Protein AF-A0A8I6Y7X4-F1 (afdb_monomer)

Solvent-accessible surface area (backbone atoms only — not comparable to full-atom values): 14305 Å² total; per-residue (Å²): 133,85,86,73,69,95,74,64,36,67,48,80,44,73,65,54,86,80,57,54,69,66,39,34,51,46,49,19,52,50,45,33,51,53,55,70,68,50,62,89,84,58,52,26,57,34,40,39,41,37,46,53,72,40,78,68,43,42,44,43,34,33,51,30,45,23,57,42,44,73,68,74,35,56,74,35,27,34,43,37,41,39,54,96,59,60,68,96,74,53,49,76,66,50,19,41,52,44,25,50,54,47,50,56,46,46,73,74,25,50,60,28,47,28,56,21,29,30,41,34,45,38,46,26,33,40,57,90,58,49,59,51,51,48,41,69,49,21,67,50,28,28,35,42,36,35,34,48,25,29,43,56,87,83,15,67,46,62,47,55,49,81,50,41,36,35,43,34,40,30,62,38,48,37,42,26,43,34,40,45,46,78,69,101,67,53,72,43,53,29,39,38,55,85,51,101,86,57,63,60,75,58,65,65,74,77,80,89,73,82,82,81,67,81,77,62,88,62,82,64,88,63,74,90,75,85,78,81,78,91,77,83,93,76,88,87,85,85,94,82,86,89,68,80,57,43,46,55,43,57,47,114

Organism: Hordeum vulgare subsp. vulgare (NCBI:txid112509)

Structure (mmCIF, N/CA/C/O backbone):
data_AF-A0A8I6Y7X4-F1
#
_entry.id   AF-A0A8I6Y7X4-F1
#
loop_
_atom_site.group_PDB
_atom_site.id
_atom_site.type_symbol
_atom_site.label_atom_id
_atom_site.label_alt_id
_atom_site.label_comp_id
_atom_site.label_asym_id
_atom_site.label_entity_id
_atom_site.label_seq_id
_atom_site.pdbx_PDB_ins_code
_atom_site.Cartn_x
_atom_site.Cartn_y
_atom_site.Cartn_z
_atom_site.occupancy
_atom_site.B_iso_or_equiv
_atom_site.auth_seq_id
_atom_site.auth_comp_id
_atom_site.auth_asym_id
_atom_site.auth_atom_id
_atom_site.pdbx_PDB_model_num
ATOM 1 N N . MET A 1 1 ? -10.581 24.378 16.285 1.00 35.41 1 MET A N 1
ATOM 2 C CA . MET A 1 1 ? -10.741 22.959 16.671 1.00 35.41 1 MET A CA 1
ATOM 3 C C . MET A 1 1 ? -12.024 22.436 16.050 1.00 35.41 1 MET A C 1
ATOM 5 O O . MET A 1 1 ? -13.086 22.952 16.377 1.00 35.41 1 MET A O 1
ATOM 9 N N . LEU A 1 2 ? -11.940 21.484 15.118 1.00 37.50 2 LEU A N 1
ATOM 10 C CA . LEU A 1 2 ? -13.125 20.802 14.593 1.00 37.50 2 LEU A CA 1
ATOM 11 C C . LEU A 1 2 ? -13.726 19.948 15.721 1.00 37.50 2 LEU A C 1
ATOM 13 O O . LEU A 1 2 ? -13.048 19.069 16.242 1.00 37.50 2 LEU A O 1
ATOM 17 N N . LYS A 1 3 ? -14.974 20.220 16.126 1.00 38.16 3 LYS A N 1
ATOM 18 C CA . LYS A 1 3 ? -15.737 19.322 17.006 1.00 38.16 3 LYS A CA 1
ATOM 19 C C . LYS A 1 3 ? -16.161 18.116 16.174 1.00 38.16 3 LYS A C 1
ATOM 21 O O . LYS A 1 3 ? -17.138 18.169 15.435 1.00 38.16 3 LYS A O 1
ATOM 26 N N . VAL A 1 4 ? -15.358 17.067 16.253 1.00 48.66 4 VAL A N 1
ATOM 27 C CA . VAL A 1 4 ? -15.603 15.784 15.605 1.00 48.66 4 VAL A CA 1
ATOM 28 C C . VAL A 1 4 ? -16.721 15.062 16.384 1.00 48.66 4 VAL A C 1
ATOM 30 O O . VAL A 1 4 ? -16.598 14.941 17.603 1.00 48.66 4 VAL A O 1
ATOM 33 N N . PRO A 1 5 ? -17.829 14.628 15.751 1.00 43.81 5 PRO A N 1
ATOM 34 C CA . PRO A 1 5 ? -18.918 13.952 16.455 1.00 43.81 5 PRO A CA 1
ATOM 35 C C . PRO A 1 5 ? -18.446 12.661 17.132 1.00 43.81 5 PRO A C 1
ATOM 37 O O . PRO A 1 5 ? -17.666 11.900 16.564 1.00 43.81 5 PRO A O 1
ATOM 40 N N . THR A 1 6 ? -18.998 12.371 18.308 1.00 48.66 6 THR A N 1
ATOM 41 C CA . THR A 1 6 ? -18.750 11.182 19.145 1.00 48.66 6 THR A CA 1
ATOM 42 C C . THR A 1 6 ? -19.092 9.832 18.489 1.00 48.66 6 THR A C 1
ATOM 44 O O . THR A 1 6 ? -18.912 8.798 19.121 1.00 48.66 6 THR A O 1
ATOM 47 N N . MET A 1 7 ? -19.548 9.803 17.231 1.00 50.16 7 MET A N 1
ATOM 48 C CA . MET A 1 7 ? -20.014 8.597 16.526 1.00 50.16 7 MET A CA 1
ATOM 49 C C . MET A 1 7 ? -19.363 8.381 15.151 1.00 50.16 7 MET A C 1
ATOM 51 O O . MET A 1 7 ? -20.002 7.889 14.221 1.00 50.16 7 MET A O 1
ATOM 55 N N . LEU A 1 8 ? -18.096 8.755 14.977 1.00 58.62 8 LEU A N 1
ATOM 56 C CA . LEU A 1 8 ? -17.373 8.457 13.737 1.00 58.62 8 LEU A CA 1
ATOM 57 C C . LEU A 1 8 ? -17.016 6.968 13.647 1.00 58.62 8 LEU A C 1
ATOM 59 O O . LEU A 1 8 ? -15.945 6.539 14.064 1.00 58.62 8 LEU A O 1
ATOM 63 N N . SER A 1 9 ? -17.938 6.183 13.089 1.00 67.81 9 SER A N 1
ATOM 64 C CA . SER A 1 9 ? -17.730 4.764 12.793 1.00 67.81 9 SER A CA 1
ATOM 65 C C . SER A 1 9 ? -16.932 4.549 11.506 1.00 67.81 9 SER A C 1
ATOM 67 O O . SER A 1 9 ? -16.177 3.583 11.419 1.00 67.81 9 SER A O 1
ATOM 69 N N . ARG A 1 10 ? -17.063 5.431 10.508 1.00 77.69 10 ARG A N 1
ATOM 70 C CA . ARG A 1 10 ? -16.385 5.322 9.205 1.00 77.69 10 ARG A CA 1
ATOM 71 C C . ARG A 1 10 ? -15.696 6.630 8.847 1.00 77.69 10 ARG A C 1
ATOM 73 O O . ARG A 1 10 ? -16.327 7.685 8.895 1.00 77.69 10 ARG A O 1
ATOM 80 N N . LEU A 1 11 ? -14.424 6.561 8.466 1.00 76.75 11 LEU A N 1
ATOM 81 C CA . LEU A 1 11 ? -13.621 7.718 8.082 1.00 76.75 11 LEU A CA 1
ATOM 82 C C . LEU A 1 11 ? -13.060 7.527 6.671 1.00 76.75 11 LEU A C 1
ATOM 84 O O . LEU A 1 11 ? -12.227 6.653 6.444 1.00 76.75 11 LEU A O 1
ATOM 88 N N . TYR A 1 12 ? -13.487 8.391 5.748 1.00 80.50 12 TYR A N 1
ATOM 89 C CA . TYR A 1 12 ? -13.015 8.425 4.365 1.00 80.50 12 TYR A CA 1
ATOM 90 C C . TYR A 1 12 ? -12.305 9.748 4.099 1.00 80.50 12 TYR A C 1
ATOM 92 O O . TYR A 1 12 ? -12.933 10.808 4.094 1.00 80.50 12 TYR A O 1
ATOM 100 N N . LEU A 1 13 ? -10.998 9.698 3.864 1.00 78.94 13 LEU A N 1
ATOM 101 C CA . LEU A 1 13 ? -10.197 10.869 3.517 1.00 78.94 13 LEU A CA 1
ATOM 102 C C . LEU A 1 13 ? -9.627 10.669 2.117 1.00 78.94 13 LEU A C 1
ATOM 104 O O . LEU A 1 13 ? -8.902 9.714 1.857 1.00 78.94 13 LEU A O 1
ATOM 108 N N . THR A 1 14 ? -10.004 11.542 1.182 1.00 69.75 14 THR A N 1
ATOM 109 C CA . THR A 1 14 ? -9.632 11.419 -0.233 1.00 69.75 14 THR A CA 1
ATOM 110 C C . THR A 1 14 ? -9.113 12.738 -0.780 1.00 69.75 14 THR A C 1
ATOM 112 O O . THR A 1 14 ? -9.713 13.793 -0.578 1.00 69.75 14 THR A O 1
ATOM 115 N N . LEU A 1 15 ? -8.014 12.674 -1.533 1.00 67.44 15 LEU A N 1
ATOM 116 C CA . LEU A 1 15 ? -7.517 13.806 -2.307 1.00 67.44 15 LEU A CA 1
ATOM 117 C C . LEU A 1 15 ? -8.427 14.115 -3.500 1.00 67.44 15 LEU A C 1
ATOM 119 O O . LEU A 1 15 ? -8.675 13.256 -4.348 1.00 67.44 15 LEU A O 1
ATOM 123 N N . SER A 1 16 ? -8.850 15.373 -3.619 1.00 52.53 16 SER A N 1
ATOM 124 C CA . SER A 1 16 ? -9.400 15.920 -4.862 1.00 52.53 16 SER A CA 1
ATOM 125 C C . SER A 1 16 ? -8.267 16.383 -5.784 1.00 52.53 16 SER A C 1
ATOM 127 O O . SER A 1 16 ? -7.349 17.081 -5.354 1.00 52.53 16 SER A O 1
ATOM 129 N N . LEU A 1 17 ? -8.347 16.022 -7.070 1.00 49.91 17 LEU A N 1
ATOM 130 C CA . LEU A 1 17 ? -7.339 16.315 -8.105 1.00 49.91 17 LEU A CA 1
ATOM 131 C C . LEU A 1 17 ? -7.122 17.820 -8.367 1.00 49.91 17 LEU A C 1
ATOM 133 O O . LEU A 1 17 ? -6.142 18.194 -9.012 1.00 49.91 17 LEU A O 1
ATOM 137 N N . LYS A 1 18 ? -7.997 18.703 -7.867 1.00 45.31 18 LYS A N 1
ATOM 138 C CA . LYS A 1 18 ? -7.801 20.158 -7.927 1.00 45.31 18 LYS A CA 1
ATOM 139 C C . LYS A 1 18 ? -6.965 20.609 -6.720 1.00 45.31 18 LYS A C 1
ATOM 141 O O . LYS A 1 18 ? -7.457 20.608 -5.599 1.00 45.31 18 LYS A O 1
ATOM 146 N N . GLY A 1 19 ? -5.707 21.003 -6.950 1.00 52.69 19 GLY A N 1
ATOM 147 C CA . GLY A 1 19 ? -4.828 21.557 -5.902 1.00 52.69 19 GLY A CA 1
ATOM 148 C C . GLY A 1 19 ? -4.026 20.524 -5.097 1.00 52.69 19 GLY A C 1
ATOM 149 O O . GLY A 1 19 ? -3.810 20.715 -3.903 1.00 52.69 19 GLY A O 1
ATOM 150 N N . VAL A 1 20 ? -3.569 19.457 -5.764 1.00 59.00 20 VAL A N 1
ATOM 151 C CA . VAL A 1 20 ? -2.962 18.218 -5.225 1.00 59.00 20 VAL A CA 1
ATOM 152 C C . VAL A 1 20 ? -2.063 18.392 -3.986 1.00 59.00 20 VAL A C 1
ATOM 154 O O . VAL A 1 20 ? -2.217 17.641 -3.029 1.00 59.00 20 VAL A O 1
ATOM 157 N N . LEU A 1 21 ? -1.158 19.379 -3.959 1.00 58.47 21 LEU A N 1
ATOM 158 C CA . LEU A 1 21 ? -0.232 19.568 -2.830 1.00 58.47 21 LEU A CA 1
ATOM 159 C C . LEU A 1 21 ? -0.913 20.126 -1.570 1.00 58.47 21 LEU A C 1
ATOM 161 O O . LEU A 1 21 ? -0.712 19.599 -0.479 1.00 58.47 21 LEU A O 1
ATOM 165 N N . ARG A 1 22 ? -1.751 21.165 -1.706 1.00 61.00 22 ARG A N 1
ATOM 166 C CA . ARG A 1 22 ? -2.475 21.749 -0.558 1.00 61.00 22 ARG A CA 1
ATOM 167 C C . ARG A 1 22 ? -3.487 20.757 0.010 1.00 61.00 22 ARG A C 1
ATOM 169 O O . ARG A 1 22 ? -3.667 20.687 1.222 1.00 61.00 22 ARG A O 1
ATOM 176 N N . THR A 1 23 ? -4.102 19.964 -0.863 1.00 75.38 23 THR A N 1
ATOM 177 C CA . THR A 1 23 ? -5.054 18.927 -0.466 1.00 75.38 23 THR A CA 1
ATOM 178 C C . THR A 1 23 ? -4.362 17.782 0.280 1.00 75.38 23 THR A C 1
ATOM 180 O O . THR A 1 23 ? -4.955 17.232 1.201 1.00 75.38 23 THR A O 1
ATOM 183 N N . ASN A 1 24 ? -3.099 17.461 -0.031 1.00 85.06 24 ASN A N 1
ATOM 184 C CA . ASN A 1 24 ? -2.361 16.406 0.671 1.00 85.06 24 ASN A CA 1
ATOM 185 C C . ASN A 1 24 ? -1.994 16.771 2.105 1.00 85.06 24 ASN A C 1
ATOM 187 O O . ASN A 1 24 ? -2.296 16.014 3.027 1.00 85.06 24 ASN A O 1
ATOM 191 N N . HIS A 1 25 ? -1.457 17.973 2.303 1.00 88.06 25 HIS A N 1
ATOM 192 C CA . HIS A 1 25 ? -1.203 18.488 3.643 1.00 88.06 25 HIS A CA 1
ATOM 193 C C . HIS A 1 25 ? -2.501 18.571 4.463 1.00 88.06 25 HIS A C 1
ATOM 195 O O . HIS A 1 25 ? -2.513 18.258 5.651 1.00 88.06 25 HIS A O 1
ATOM 201 N N . ALA A 1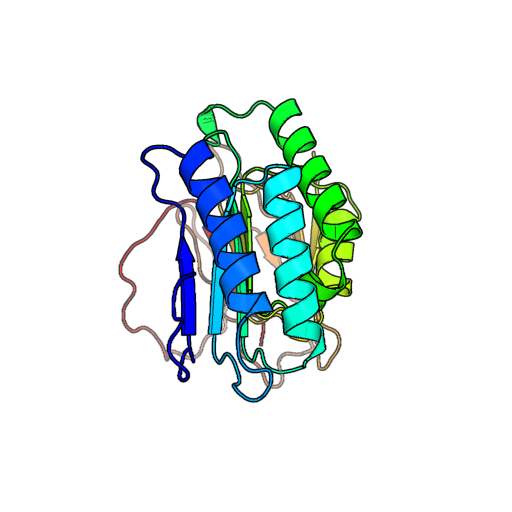 26 ? -3.623 18.944 3.834 1.00 86.38 26 ALA A N 1
ATOM 202 C CA . ALA A 1 26 ? -4.927 18.930 4.491 1.00 86.38 26 ALA A CA 1
ATOM 203 C C . ALA A 1 26 ? -5.361 17.511 4.896 1.00 86.38 26 ALA A C 1
ATOM 205 O O . ALA A 1 26 ? -5.828 17.335 6.016 1.00 86.38 26 ALA A O 1
ATOM 206 N N . VAL A 1 27 ? -5.174 16.496 4.042 1.00 87.69 27 VAL A N 1
ATOM 207 C CA . VAL A 1 27 ? -5.455 15.093 4.400 1.00 87.69 27 VAL A CA 1
ATOM 208 C C . VAL A 1 27 ? -4.589 14.647 5.573 1.00 87.69 27 VAL A C 1
ATOM 210 O O . VAL A 1 27 ? -5.126 14.074 6.519 1.00 87.69 27 VAL A O 1
ATOM 213 N N . ALA A 1 28 ? -3.290 14.950 5.566 1.00 90.56 28 ALA A N 1
ATOM 214 C CA . ALA A 1 28 ? -2.398 14.616 6.674 1.00 90.56 28 ALA A CA 1
ATOM 215 C C . ALA A 1 28 ? -2.825 15.294 7.982 1.00 90.56 28 ALA A C 1
ATOM 217 O O . ALA A 1 28 ? -2.993 14.624 9.000 1.00 90.56 28 ALA A O 1
ATOM 218 N N . TYR A 1 29 ? -3.091 16.599 7.932 1.00 89.25 29 TYR A N 1
ATOM 219 C CA . TYR A 1 29 ? -3.558 17.371 9.079 1.00 89.25 29 TYR A CA 1
ATOM 220 C C . TYR A 1 29 ? -4.900 16.856 9.613 1.00 89.25 29 TYR A C 1
ATOM 222 O O . TYR A 1 29 ? -5.057 16.663 10.815 1.00 89.25 29 TYR A O 1
ATOM 230 N N . VAL A 1 30 ? -5.884 16.609 8.745 1.00 87.81 30 VAL A N 1
ATOM 231 C CA . VAL A 1 30 ? -7.203 16.102 9.154 1.00 87.81 30 VAL A CA 1
ATOM 232 C C . VAL A 1 30 ? -7.089 14.694 9.736 1.00 87.81 30 VAL A C 1
ATOM 234 O O . VAL A 1 30 ? -7.712 14.420 10.759 1.00 87.81 30 VAL A O 1
ATOM 237 N N . THR A 1 31 ? -6.262 13.830 9.139 1.00 89.50 31 THR A N 1
ATOM 238 C CA . THR A 1 31 ? -5.984 12.483 9.659 1.00 89.50 31 THR A CA 1
ATOM 239 C C . THR A 1 31 ? -5.425 12.557 11.076 1.00 89.50 31 THR A C 1
ATOM 241 O O . THR A 1 31 ? -5.968 11.925 11.979 1.00 89.50 31 THR A O 1
ATOM 244 N N . ASP A 1 32 ? -4.376 13.356 11.287 1.00 91.75 32 ASP A N 1
ATOM 245 C CA . ASP A 1 32 ? -3.743 13.511 12.597 1.00 91.75 32 ASP A CA 1
ATOM 246 C C . ASP A 1 32 ? -4.722 14.067 13.632 1.00 91.75 32 ASP A C 1
ATOM 248 O O . ASP A 1 32 ? -4.891 13.475 14.696 1.00 91.75 32 ASP A O 1
ATOM 252 N N . ASN A 1 33 ? -5.457 15.135 13.307 1.00 88.62 33 ASN A N 1
ATOM 253 C CA . ASN A 1 33 ? -6.419 15.722 14.239 1.00 88.62 33 ASN A CA 1
ATOM 254 C C . ASN A 1 33 ? -7.552 14.761 14.598 1.00 88.62 33 ASN A C 1
ATOM 256 O O . ASN A 1 33 ? -7.865 14.616 15.775 1.00 88.62 33 ASN A O 1
ATOM 260 N N . ILE A 1 34 ? -8.181 14.100 13.623 1.00 87.06 34 ILE A N 1
ATOM 261 C CA . ILE A 1 34 ? -9.307 13.200 13.910 1.00 87.06 34 ILE A CA 1
ATOM 262 C C . ILE A 1 34 ? -8.826 12.000 14.727 1.00 87.06 34 ILE A C 1
ATOM 264 O O . ILE A 1 34 ? -9.438 11.667 15.739 1.00 87.06 34 ILE A O 1
ATOM 268 N N . LEU A 1 35 ? -7.722 11.365 14.327 1.00 88.38 35 LEU A N 1
ATOM 269 C CA . LEU A 1 35 ? -7.238 10.162 15.004 1.00 88.38 35 LEU A CA 1
ATOM 270 C C . LEU A 1 35 ? -6.645 10.453 16.389 1.00 88.38 35 LEU A C 1
ATOM 272 O O . LEU A 1 35 ? -6.736 9.591 17.260 1.00 88.38 35 LEU A O 1
ATOM 276 N N . SER A 1 36 ? -6.079 11.645 16.611 1.00 86.19 36 SER A N 1
ATOM 277 C CA . SER A 1 36 ? -5.553 12.053 17.923 1.00 86.19 36 SER A CA 1
ATOM 278 C C . SER A 1 36 ? -6.625 12.563 18.887 1.00 86.19 36 SER A C 1
ATOM 280 O O . SER A 1 36 ? -6.464 12.408 20.094 1.00 86.19 36 SER A O 1
ATOM 282 N N . THR A 1 37 ? -7.712 13.157 18.382 1.00 84.06 37 THR A N 1
ATOM 283 C CA . THR A 1 37 ? -8.781 13.728 19.223 1.00 84.06 37 THR A CA 1
ATOM 284 C C . THR A 1 37 ? -9.983 12.810 19.409 1.00 84.06 37 THR A C 1
ATOM 286 O O . THR A 1 37 ? -10.857 13.123 20.221 1.00 84.06 37 THR A O 1
ATOM 289 N N . ARG A 1 38 ? -10.063 11.680 18.686 1.00 79.44 38 ARG A N 1
ATOM 290 C CA . ARG A 1 38 ? -11.161 10.727 18.889 1.00 79.44 38 ARG A CA 1
ATOM 291 C C . ARG A 1 38 ? -11.147 10.179 20.312 1.00 79.44 38 ARG A C 1
ATOM 293 O O . ARG A 1 38 ? -10.088 9.971 20.904 1.00 79.44 38 ARG A O 1
ATOM 300 N N . SER A 1 39 ? -12.332 9.826 20.806 1.00 79.06 39 SER A N 1
ATOM 301 C CA . SER A 1 39 ? -12.429 9.012 22.014 1.00 79.06 39 SER A CA 1
ATOM 302 C C . SER A 1 39 ? -11.811 7.632 21.754 1.00 79.06 39 SER A C 1
ATOM 304 O O . SER A 1 39 ? -12.239 6.951 20.813 1.00 79.06 39 SER A O 1
ATOM 306 N N . PRO A 1 40 ? -10.863 7.174 22.590 1.00 73.62 40 PRO A N 1
ATOM 307 C CA . PRO A 1 40 ? -10.352 5.812 22.533 1.00 73.62 40 PRO A CA 1
ATOM 308 C C . PRO A 1 40 ? -11.431 4.764 22.789 1.00 73.62 40 PRO A C 1
ATOM 310 O O . PRO A 1 40 ? -11.164 3.590 22.600 1.00 73.62 40 PRO A O 1
ATOM 313 N N . GLU A 1 41 ? -12.630 5.129 23.242 1.00 79.12 41 GLU A N 1
ATOM 314 C CA . GLU A 1 41 ? -13.727 4.189 23.475 1.00 79.12 41 GLU A CA 1
ATOM 315 C C . GLU A 1 41 ? -14.423 3.760 22.181 1.00 79.12 41 GLU A C 1
ATOM 317 O O . GLU A 1 41 ? -14.886 2.624 22.094 1.00 79.12 41 GLU A O 1
ATOM 322 N N . VAL A 1 42 ? -14.409 4.619 21.158 1.00 79.75 42 VAL A N 1
ATOM 323 C CA . VAL A 1 42 ? -15.155 4.435 19.909 1.00 79.75 42 VAL A CA 1
ATOM 324 C C . VAL A 1 42 ? -14.326 3.667 18.882 1.00 79.75 42 VAL A C 1
ATOM 326 O O . VAL A 1 42 ? -13.262 4.121 18.449 1.00 79.75 42 VAL A O 1
ATOM 329 N N . THR A 1 43 ? -14.838 2.515 18.450 1.00 85.00 43 THR A N 1
ATOM 330 C CA . THR A 1 43 ? -14.245 1.715 17.371 1.00 85.00 43 THR A CA 1
ATOM 331 C C . THR A 1 43 ? -14.486 2.361 16.009 1.00 85.00 43 THR A C 1
ATOM 333 O O . THR A 1 43 ? -15.616 2.697 15.659 1.00 85.00 43 THR A O 1
ATOM 336 N N . ILE A 1 44 ? -13.424 2.486 15.213 1.00 87.06 44 ILE A N 1
ATOM 337 C CA . ILE A 1 44 ? -13.517 2.814 13.792 1.00 87.06 44 ILE A CA 1
ATOM 338 C C . ILE A 1 44 ? -13.802 1.506 13.056 1.00 87.06 44 ILE A C 1
ATOM 340 O O . ILE A 1 44 ? -12.954 0.622 12.999 1.00 87.06 44 ILE A O 1
ATOM 344 N N . SER A 1 45 ? -15.005 1.365 12.512 1.00 88.06 45 SER A N 1
ATOM 345 C CA . SER A 1 45 ? -15.361 0.218 11.674 1.00 88.06 45 SER A CA 1
ATOM 346 C C . SER A 1 45 ? -14.599 0.212 10.346 1.00 88.06 45 SER A C 1
ATOM 348 O O . SER A 1 45 ? -14.237 -0.853 9.866 1.00 88.06 45 SER A O 1
ATOM 350 N N . GLU A 1 46 ? -14.307 1.387 9.780 1.00 88.44 46 GLU A N 1
ATOM 351 C CA . GLU A 1 46 ? -13.618 1.491 8.492 1.00 88.44 46 GLU A CA 1
ATOM 352 C C . GLU A 1 46 ? -12.817 2.790 8.386 1.00 88.44 46 GLU A C 1
ATOM 354 O O . GLU A 1 46 ? -13.351 3.887 8.589 1.00 88.44 46 GLU A O 1
ATOM 359 N N . LEU A 1 47 ? -11.534 2.660 8.062 1.00 92.19 47 LEU A N 1
ATOM 360 C CA . LEU A 1 47 ? -10.608 3.762 7.847 1.00 92.19 47 LEU A CA 1
ATOM 361 C C . LEU A 1 47 ? -10.045 3.692 6.431 1.00 92.19 47 LEU A C 1
ATOM 363 O O . LEU A 1 47 ? -9.191 2.862 6.155 1.00 92.19 47 LEU A O 1
ATOM 367 N N . LYS A 1 48 ? -10.454 4.594 5.543 1.00 93.44 48 LYS A N 1
ATOM 368 C CA . LYS A 1 48 ? -9.941 4.642 4.171 1.00 93.44 48 LYS A CA 1
ATOM 369 C C . LYS A 1 48 ? -9.257 5.968 3.908 1.00 93.44 48 LYS A C 1
ATOM 371 O O . LYS A 1 48 ? -9.891 7.026 3.960 1.00 93.44 48 LYS A O 1
ATOM 376 N N . ILE A 1 49 ? -7.965 5.910 3.605 1.00 93.31 49 ILE A N 1
ATOM 377 C CA . ILE A 1 49 ? -7.160 7.100 3.343 1.00 93.31 49 ILE A CA 1
ATOM 378 C C . ILE A 1 49 ? -6.483 6.964 1.987 1.00 93.31 49 ILE A C 1
ATOM 380 O O . ILE A 1 49 ? -5.664 6.077 1.759 1.00 93.31 49 ILE A O 1
ATOM 384 N N . ARG A 1 50 ? -6.791 7.908 1.102 1.00 92.94 50 ARG A N 1
ATOM 385 C CA . ARG A 1 50 ? -6.076 8.110 -0.153 1.00 92.94 50 ARG A CA 1
ATOM 386 C C . ARG A 1 50 ? -5.188 9.337 -0.036 1.00 92.94 50 ARG A C 1
ATOM 388 O O . ARG A 1 50 ? -5.704 10.424 0.231 1.00 92.94 50 ARG A O 1
ATOM 395 N N . PHE A 1 51 ? -3.891 9.188 -0.285 1.00 92.94 51 PHE A N 1
ATOM 396 C CA . PHE A 1 51 ? -2.928 10.283 -0.165 1.00 92.94 51 PHE A CA 1
ATOM 397 C C . PHE A 1 51 ? -1.781 10.192 -1.177 1.00 92.94 51 PHE A C 1
ATOM 399 O O . PHE A 1 51 ? -1.511 9.148 -1.767 1.00 92.94 51 PHE A O 1
ATOM 406 N N . LEU A 1 52 ? -1.119 11.327 -1.391 1.00 92.31 52 LEU A N 1
ATOM 407 C CA . LEU A 1 52 ? 0.035 11.475 -2.257 1.00 92.31 52 LEU A CA 1
ATOM 408 C C . LEU A 1 52 ? 1.280 11.111 -1.468 1.00 92.31 52 LEU A C 1
ATOM 410 O O . LEU A 1 52 ? 1.495 11.641 -0.373 1.00 92.31 52 LEU A O 1
ATOM 414 N N . LEU A 1 53 ? 2.124 10.272 -2.058 1.00 93.81 53 LEU A N 1
ATOM 415 C CA . LEU A 1 53 ? 3.407 9.904 -1.490 1.00 93.81 53 LEU A CA 1
ATOM 416 C C . LEU A 1 53 ? 4.339 11.124 -1.471 1.00 93.81 53 LEU A C 1
ATOM 418 O O . LEU A 1 53 ? 5.000 11.461 -2.455 1.00 93.81 53 LEU A O 1
ATOM 422 N N . LEU A 1 54 ? 4.334 11.815 -0.336 1.00 92.38 54 LEU A N 1
ATOM 423 C CA . LEU A 1 54 ? 5.159 12.971 -0.012 1.00 92.38 54 LEU A CA 1
ATOM 424 C C . LEU A 1 54 ? 5.774 12.733 1.369 1.00 92.38 54 LEU A C 1
ATOM 426 O O . LEU A 1 54 ? 5.010 12.514 2.309 1.00 92.38 54 LEU A O 1
ATOM 430 N N . PRO A 1 55 ? 7.108 12.819 1.529 1.00 89.50 55 PRO A N 1
ATOM 431 C CA . PRO A 1 55 ? 7.791 12.351 2.736 1.00 89.50 55 PRO A CA 1
ATOM 432 C C . PRO A 1 55 ? 7.179 12.836 4.060 1.00 89.50 55 PRO A C 1
ATOM 434 O O . PRO A 1 55 ? 6.879 12.022 4.928 1.00 89.50 55 PRO A O 1
ATOM 437 N N . ASN A 1 56 ? 6.922 14.142 4.200 1.00 92.19 56 ASN A N 1
ATOM 438 C CA . ASN A 1 56 ? 6.416 14.713 5.454 1.00 92.19 56 ASN A CA 1
ATOM 439 C C . ASN A 1 56 ? 4.951 14.338 5.722 1.00 92.19 56 ASN A C 1
ATOM 441 O O . ASN A 1 56 ? 4.628 13.808 6.783 1.00 92.19 56 ASN A O 1
ATOM 445 N N . ASP A 1 57 ? 4.070 14.577 4.751 1.00 93.38 57 ASP A N 1
ATOM 446 C CA . ASP A 1 57 ? 2.632 14.332 4.899 1.00 93.38 57 ASP A CA 1
ATOM 447 C C . ASP A 1 57 ? 2.331 12.840 5.086 1.00 93.38 57 ASP A C 1
ATOM 449 O O . ASP A 1 57 ? 1.528 12.458 5.935 1.00 93.38 57 ASP A O 1
ATOM 453 N N . SER A 1 58 ? 3.012 11.982 4.319 1.00 95.00 58 SER A N 1
ATOM 454 C CA . SER A 1 58 ? 2.850 10.529 4.410 1.00 95.00 58 SER A CA 1
ATOM 455 C C . SER A 1 58 ? 3.282 10.005 5.777 1.00 95.00 58 SER A C 1
ATOM 457 O O . SER A 1 58 ? 2.606 9.150 6.342 1.00 95.00 58 SER A O 1
ATOM 459 N N . LEU A 1 59 ? 4.358 10.555 6.349 1.00 96.12 59 LEU A N 1
ATOM 460 C CA . LEU A 1 59 ? 4.821 10.180 7.683 1.00 96.12 59 LEU A CA 1
ATOM 461 C C . LEU A 1 59 ? 3.837 10.611 8.780 1.00 96.12 59 LEU A C 1
ATOM 463 O O . LEU A 1 59 ? 3.613 9.859 9.728 1.00 96.12 59 LEU A O 1
ATOM 467 N N . ILE A 1 60 ? 3.222 11.792 8.651 1.00 95.81 60 ILE A N 1
ATOM 468 C CA . ILE A 1 60 ? 2.169 12.254 9.572 1.00 95.81 60 ILE A CA 1
ATOM 469 C C . ILE A 1 60 ? 0.971 11.299 9.532 1.00 95.81 60 ILE A C 1
ATOM 471 O O . ILE A 1 60 ? 0.492 10.871 10.586 1.00 95.81 60 ILE A O 1
ATOM 475 N N . ILE A 1 61 ? 0.519 10.920 8.331 1.00 95.56 61 ILE A N 1
ATOM 476 C CA . ILE A 1 61 ? -0.571 9.952 8.139 1.00 95.56 61 ILE A CA 1
ATOM 477 C C . ILE A 1 61 ? -0.187 8.607 8.760 1.00 95.56 61 ILE A C 1
ATOM 479 O O . ILE A 1 61 ? -0.905 8.112 9.628 1.00 95.56 61 ILE A O 1
ATOM 483 N N . GLY A 1 62 ? 0.971 8.055 8.387 1.00 95.94 62 GLY A N 1
ATOM 484 C CA . GLY A 1 62 ? 1.457 6.764 8.872 1.00 95.94 62 GLY A CA 1
ATOM 485 C C . GLY A 1 62 ? 1.539 6.702 10.397 1.00 95.94 62 GLY A C 1
ATOM 486 O O . GLY A 1 62 ? 0.981 5.795 11.008 1.00 95.94 62 GLY A O 1
ATOM 487 N N . ARG A 1 63 ? 2.134 7.708 11.048 1.00 95.94 63 ARG A N 1
ATOM 488 C CA . ARG A 1 63 ? 2.226 7.769 12.520 1.00 95.94 63 ARG A CA 1
ATOM 489 C C . ARG A 1 63 ? 0.863 7.897 13.192 1.00 95.94 63 ARG A C 1
ATOM 491 O O . ARG A 1 63 ? 0.641 7.333 14.263 1.00 95.94 63 ARG A O 1
ATOM 498 N N . SER A 1 64 ? -0.052 8.646 12.590 1.00 94.31 64 SER A N 1
ATOM 499 C CA . SER A 1 64 ? -1.403 8.825 13.127 1.00 94.31 64 SER A CA 1
ATOM 500 C C . SER A 1 64 ? -2.207 7.535 13.058 1.00 94.31 64 SER A C 1
ATOM 502 O O . SER A 1 64 ? -2.826 7.148 14.048 1.00 94.31 64 SER A O 1
ATOM 504 N N . VAL A 1 65 ? -2.118 6.820 11.937 1.00 94.56 65 VAL A N 1
ATOM 505 C CA . VAL A 1 65 ? -2.741 5.505 11.782 1.00 94.56 65 VAL A CA 1
ATOM 506 C C . VAL A 1 65 ? -2.088 4.479 12.700 1.00 94.56 65 VAL A C 1
ATOM 508 O O . VAL A 1 65 ? -2.809 3.782 13.402 1.00 94.56 65 VAL A O 1
ATOM 511 N N . ALA A 1 66 ? -0.757 4.442 12.808 1.00 94.25 66 ALA A N 1
ATOM 512 C CA . ALA A 1 66 ? -0.059 3.543 13.733 1.00 94.25 66 ALA A CA 1
ATOM 513 C C . ALA A 1 66 ? -0.543 3.714 15.185 1.00 94.25 66 ALA A C 1
ATOM 515 O O . ALA A 1 66 ? -0.828 2.731 15.866 1.00 94.25 66 ALA A O 1
ATOM 516 N N . ARG A 1 67 ? -0.704 4.963 15.650 1.00 91.88 67 ARG A N 1
ATOM 517 C CA . ARG A 1 67 ? -1.271 5.250 16.980 1.00 91.88 67 ARG A CA 1
ATOM 518 C C . ARG A 1 67 ? -2.719 4.777 17.105 1.00 91.88 67 ARG A C 1
ATOM 520 O O . ARG A 1 67 ? -3.082 4.212 18.131 1.00 91.88 67 ARG A O 1
ATOM 527 N N . ALA A 1 68 ? -3.541 4.983 16.076 1.00 89.88 68 ALA A N 1
ATOM 528 C CA . ALA A 1 68 ? -4.928 4.524 16.081 1.00 89.88 68 ALA A CA 1
ATOM 529 C C . ALA A 1 68 ? -5.045 2.989 16.078 1.00 89.88 68 ALA A C 1
ATOM 531 O O . ALA A 1 68 ? -5.949 2.456 16.718 1.00 89.88 68 ALA A O 1
ATOM 532 N N . MET A 1 69 ? -4.126 2.295 15.404 1.00 89.75 69 MET A N 1
ATOM 533 C CA . MET A 1 69 ? -4.036 0.833 15.375 1.00 89.75 69 MET A CA 1
ATOM 534 C C . MET A 1 69 ? -3.593 0.252 16.718 1.00 89.75 69 MET A C 1
ATOM 536 O O . MET A 1 69 ? -4.109 -0.779 17.140 1.00 89.75 69 MET A O 1
ATOM 540 N N . ALA A 1 70 ? -2.694 0.938 17.432 1.00 88.00 70 ALA A N 1
ATOM 541 C CA . ALA A 1 70 ? -2.209 0.499 18.741 1.00 88.00 70 ALA A CA 1
ATOM 542 C C . ALA A 1 70 ? -3.324 0.369 19.796 1.00 88.00 70 ALA A C 1
ATOM 544 O O . ALA A 1 70 ? -3.186 -0.408 20.735 1.00 88.00 70 ALA A O 1
ATOM 545 N N . THR A 1 71 ? -4.448 1.080 19.638 1.00 83.81 71 THR A N 1
ATOM 546 C CA . THR A 1 71 ? -5.608 0.943 20.535 1.00 83.81 71 THR A CA 1
ATOM 547 C C . THR A 1 71 ? -6.542 -0.215 20.165 1.00 83.81 71 THR A C 1
ATOM 549 O O . THR A 1 71 ? -7.563 -0.384 20.827 1.00 83.81 71 THR A O 1
ATOM 552 N N . GLN A 1 72 ? -6.221 -0.993 19.119 1.00 75.31 72 GLN A N 1
ATOM 553 C CA . GLN A 1 72 ? -6.995 -2.141 18.611 1.00 75.31 72 GLN A CA 1
ATOM 554 C C . GLN A 1 72 ? -8.472 -1.829 18.328 1.00 75.31 72 GLN A C 1
ATOM 556 O O . GLN A 1 72 ? -9.360 -2.664 18.474 1.00 75.31 72 GLN A O 1
ATOM 561 N N . LYS A 1 73 ? -8.748 -0.589 17.922 1.00 82.62 73 LYS A N 1
ATOM 562 C CA . LYS A 1 73 ? -10.106 -0.078 17.686 1.00 82.62 73 LYS A CA 1
ATOM 563 C C . LYS A 1 73 ? -10.284 0.445 16.274 1.00 82.62 73 LYS A C 1
ATOM 565 O O . LYS A 1 73 ? -10.913 1.487 16.073 1.00 82.62 73 LYS A O 1
ATOM 570 N N . VAL A 1 74 ? -9.686 -0.258 15.323 1.00 88.81 74 VAL A N 1
ATOM 571 C CA . VAL A 1 74 ? -9.858 -0.069 13.885 1.00 88.81 74 VAL A CA 1
ATOM 572 C C . VAL A 1 74 ? -10.122 -1.455 13.306 1.00 88.81 74 VAL A C 1
ATOM 574 O O . VAL A 1 74 ? -9.269 -2.325 13.435 1.00 88.81 74 VAL A O 1
ATOM 577 N N . ALA A 1 75 ? -11.318 -1.681 12.765 1.00 88.44 75 ALA A N 1
ATOM 578 C CA . ALA A 1 75 ? -11.726 -3.001 12.283 1.00 88.44 75 ALA A CA 1
ATOM 579 C C . ALA A 1 75 ? -11.226 -3.276 10.858 1.00 88.44 75 ALA A C 1
ATOM 581 O O . ALA A 1 75 ? -10.709 -4.353 10.598 1.00 88.44 75 ALA A O 1
ATOM 582 N N . ALA A 1 76 ? -11.342 -2.294 9.961 1.00 90.88 76 ALA A N 1
ATOM 583 C CA . ALA A 1 76 ? -10.802 -2.355 8.607 1.00 90.88 76 ALA A CA 1
ATOM 584 C C . ALA A 1 76 ? -10.056 -1.062 8.276 1.00 90.88 76 ALA A C 1
ATOM 586 O O . ALA A 1 76 ? -10.509 0.033 8.637 1.00 90.88 76 ALA A O 1
ATOM 587 N N . ALA A 1 77 ? -8.925 -1.181 7.581 1.00 94.94 77 ALA A N 1
ATOM 588 C CA . ALA A 1 77 ? -8.136 -0.029 7.174 1.00 94.94 77 ALA A CA 1
ATOM 589 C C . ALA A 1 77 ? -7.523 -0.188 5.790 1.00 94.94 77 ALA A C 1
ATOM 591 O O . ALA A 1 77 ? -6.910 -1.204 5.466 1.00 94.94 77 ALA A O 1
ATOM 592 N N . GLU A 1 78 ? -7.641 0.872 5.002 1.00 95.56 78 GLU A N 1
ATOM 593 C CA . GLU A 1 78 ? -7.229 0.901 3.613 1.00 95.56 78 GLU A CA 1
ATOM 594 C C . GLU A 1 78 ? -6.338 2.104 3.328 1.00 95.56 78 GLU A C 1
ATOM 596 O O . GLU A 1 78 ? -6.702 3.250 3.628 1.00 95.56 78 GLU A O 1
ATOM 601 N N . PHE A 1 79 ? -5.213 1.847 2.665 1.00 97.06 79 PHE A N 1
ATOM 602 C CA . PHE A 1 79 ? -4.394 2.886 2.052 1.00 97.06 79 PHE A CA 1
ATOM 603 C C . PHE A 1 79 ? -4.448 2.808 0.533 1.00 97.06 79 PHE A C 1
ATOM 605 O O . PHE A 1 79 ? -4.153 1.776 -0.062 1.00 97.06 79 PHE A O 1
ATOM 612 N N . GLU A 1 80 ? -4.740 3.946 -0.094 1.00 94.81 80 GLU A N 1
ATOM 613 C CA . GLU A 1 80 ? -4.461 4.178 -1.508 1.00 94.81 80 GLU A CA 1
ATOM 614 C C . GLU A 1 80 ? -3.350 5.226 -1.626 1.00 94.81 80 GLU A C 1
ATOM 616 O O . GLU A 1 80 ? -3.557 6.418 -1.377 1.00 94.81 80 GLU A O 1
ATOM 621 N N . ILE A 1 81 ? -2.160 4.773 -2.013 1.00 95.19 81 ILE A N 1
ATOM 622 C CA . ILE A 1 81 ? -0.969 5.611 -2.121 1.00 95.19 81 ILE A CA 1
ATOM 623 C C . ILE A 1 81 ? -0.738 5.945 -3.592 1.00 95.19 81 ILE A C 1
ATOM 625 O O . ILE A 1 81 ? -0.352 5.097 -4.399 1.00 95.19 81 ILE A O 1
ATOM 629 N N . VAL A 1 82 ? -0.960 7.212 -3.934 1.00 91.94 82 VAL A N 1
ATOM 630 C CA . VAL A 1 82 ? -0.750 7.746 -5.285 1.00 91.94 82 VAL A CA 1
ATOM 631 C C . VAL A 1 82 ? 0.554 8.536 -5.366 1.00 91.94 82 VAL A C 1
ATOM 633 O O . VAL A 1 82 ? 1.039 9.070 -4.370 1.00 91.94 82 VAL A O 1
ATOM 636 N N . THR A 1 83 ? 1.132 8.666 -6.561 1.00 91.06 83 THR A N 1
ATOM 637 C CA . THR A 1 83 ? 2.366 9.442 -6.774 1.00 91.06 83 THR A CA 1
ATOM 638 C C . THR A 1 83 ? 2.092 10.771 -7.477 1.00 91.06 83 THR A C 1
ATOM 640 O O . THR A 1 83 ? 1.067 10.970 -8.128 1.00 91.06 83 THR A O 1
ATOM 643 N N . LYS A 1 84 ? 3.023 11.726 -7.344 1.00 86.88 84 LYS A N 1
ATOM 644 C CA . LYS A 1 84 ? 2.887 13.098 -7.883 1.00 86.88 84 LYS A CA 1
ATOM 645 C C . LYS A 1 84 ? 2.792 13.181 -9.411 1.00 86.88 84 LYS A C 1
ATOM 647 O O . LYS A 1 84 ? 2.423 14.230 -9.934 1.00 86.88 84 LYS A O 1
ATOM 652 N N . LYS A 1 85 ? 3.165 12.117 -10.128 1.00 84.38 85 LYS A N 1
ATOM 653 C CA . LYS A 1 85 ? 3.180 12.057 -11.593 1.00 84.38 85 LYS A CA 1
ATOM 654 C C . LYS A 1 85 ? 2.160 11.034 -12.079 1.00 84.38 85 LYS A C 1
ATOM 656 O O . LYS A 1 85 ? 2.019 9.962 -11.503 1.00 84.38 85 LYS A O 1
ATOM 661 N N . ARG A 1 86 ? 1.478 11.360 -13.180 1.00 82.50 86 ARG A N 1
ATOM 662 C CA . ARG A 1 86 ? 0.742 10.355 -13.959 1.00 82.50 86 ARG A CA 1
ATOM 663 C C . ARG A 1 86 ? 1.745 9.369 -14.550 1.00 82.50 86 ARG A C 1
ATOM 665 O O . ARG A 1 86 ? 2.813 9.808 -14.972 1.00 82.50 86 ARG A O 1
ATOM 672 N N . TYR A 1 87 ? 1.370 8.094 -14.654 1.00 80.75 87 TYR A N 1
ATOM 673 C CA . TYR A 1 87 ? 2.242 7.043 -15.190 1.00 80.75 87 TYR A CA 1
ATOM 674 C C . TYR A 1 87 ? 2.885 7.414 -16.533 1.00 80.75 87 TYR A C 1
ATOM 676 O O . TYR A 1 87 ? 4.090 7.275 -16.701 1.00 80.75 87 TYR A O 1
ATOM 684 N N . SER A 1 88 ? 2.107 7.987 -17.458 1.00 80.75 88 SER A N 1
ATOM 685 C CA . SER A 1 88 ? 2.573 8.396 -18.792 1.00 80.75 88 SER A CA 1
ATOM 686 C C . SER A 1 88 ? 3.690 9.451 -18.787 1.00 80.75 88 SER A C 1
ATOM 688 O O . SER A 1 88 ? 4.286 9.712 -19.825 1.00 80.75 88 SER A O 1
ATOM 690 N N . LEU A 1 89 ? 3.936 10.100 -17.645 1.00 86.94 89 LEU A N 1
ATOM 691 C CA . LEU A 1 89 ? 4.983 11.105 -17.439 1.00 86.94 89 LEU A CA 1
ATOM 692 C C . LEU A 1 89 ? 6.114 10.592 -16.530 1.00 86.94 89 LEU A C 1
ATOM 694 O O . LEU A 1 89 ? 7.031 11.351 -16.208 1.00 86.94 89 LEU A O 1
ATOM 698 N N . CYS A 1 90 ? 6.031 9.346 -16.056 1.00 87.44 90 CYS A N 1
ATOM 699 C CA . CYS A 1 90 ? 7.033 8.743 -15.189 1.00 87.44 90 CYS A CA 1
ATOM 700 C C . CYS A 1 90 ? 8.186 8.180 -16.021 1.00 87.44 90 CYS A C 1
ATOM 702 O O . CYS A 1 90 ? 7.998 7.332 -16.890 1.00 87.44 90 CYS A O 1
ATOM 704 N N . SER A 1 91 ? 9.403 8.610 -15.700 1.00 91.19 91 SER A N 1
ATOM 705 C CA . SER A 1 91 ? 10.617 7.917 -16.125 1.00 91.19 91 SER A CA 1
ATOM 706 C C . SER A 1 91 ? 10.882 6.695 -15.240 1.00 91.19 91 SER A C 1
ATOM 708 O O . SER A 1 91 ? 10.357 6.578 -14.132 1.00 91.19 91 SER A O 1
ATOM 710 N N . SER A 1 92 ? 11.775 5.804 -15.676 1.00 89.25 92 SER A N 1
ATOM 711 C CA . SER A 1 92 ? 12.239 4.693 -14.833 1.00 89.25 92 SER A CA 1
ATOM 712 C C . SER A 1 92 ? 12.863 5.171 -13.512 1.00 89.25 92 SER A C 1
ATOM 714 O O . SER A 1 92 ? 12.739 4.484 -12.501 1.00 89.25 92 SER A O 1
ATOM 716 N N . ALA A 1 93 ? 13.528 6.331 -13.513 1.00 93.38 93 ALA A N 1
ATOM 717 C CA . ALA A 1 93 ? 14.109 6.921 -12.309 1.00 93.38 93 ALA A CA 1
ATOM 718 C C . ALA A 1 93 ? 13.026 7.432 -11.346 1.00 93.38 93 ALA A C 1
ATOM 720 O O . ALA A 1 93 ? 13.176 7.299 -10.134 1.00 93.38 93 ALA A O 1
ATOM 721 N N . ASP A 1 94 ? 11.911 7.949 -11.873 1.00 94.12 94 ASP A N 1
ATOM 722 C CA . ASP A 1 94 ? 10.768 8.351 -11.050 1.00 94.12 94 ASP A CA 1
ATOM 723 C C . ASP A 1 94 ? 10.149 7.147 -10.328 1.00 94.12 94 ASP A C 1
ATOM 725 O O . ASP A 1 94 ? 9.893 7.231 -9.131 1.00 94.12 94 ASP A O 1
ATOM 729 N N . LEU A 1 95 ? 9.953 6.016 -11.021 1.00 93.06 95 LEU A N 1
ATOM 730 C CA . LEU A 1 95 ? 9.393 4.794 -10.420 1.00 93.06 95 LEU A CA 1
ATOM 731 C C . LEU A 1 95 ? 10.267 4.266 -9.272 1.00 93.06 95 LEU A C 1
ATOM 733 O O . LEU A 1 95 ? 9.740 3.891 -8.225 1.00 93.06 95 LEU A O 1
ATOM 737 N N . LEU A 1 96 ? 11.593 4.282 -9.450 1.00 94.88 96 LEU A N 1
ATOM 738 C CA . LEU A 1 96 ? 12.559 3.922 -8.404 1.00 94.88 96 LEU A CA 1
ATOM 739 C C . LEU A 1 96 ? 12.514 4.902 -7.230 1.00 94.88 96 LEU A C 1
ATOM 741 O O . LEU A 1 96 ? 12.538 4.492 -6.072 1.00 94.88 96 LEU A O 1
ATOM 745 N N . GLN A 1 97 ? 12.422 6.203 -7.516 1.00 95.62 97 GLN A N 1
ATOM 746 C CA . GLN A 1 97 ? 12.305 7.221 -6.478 1.00 95.62 97 GLN A CA 1
ATOM 747 C C . GLN A 1 97 ? 11.019 7.043 -5.660 1.00 95.62 97 GLN A C 1
ATOM 749 O O . GLN A 1 97 ? 11.061 7.172 -4.437 1.00 95.62 97 GLN A O 1
ATOM 754 N N . PHE A 1 98 ? 9.892 6.741 -6.309 1.00 95.62 98 PHE A N 1
ATOM 755 C CA . PHE A 1 98 ? 8.629 6.478 -5.620 1.00 95.62 98 PHE A CA 1
ATOM 756 C C . PHE A 1 98 ? 8.680 5.185 -4.802 1.00 95.62 98 PHE A C 1
ATOM 758 O O . PHE A 1 98 ? 8.250 5.205 -3.653 1.00 95.62 98 PHE A O 1
ATOM 765 N N . GLY A 1 99 ? 9.274 4.110 -5.334 1.00 95.69 99 GLY A N 1
ATOM 766 C CA . GLY A 1 99 ? 9.517 2.877 -4.576 1.00 95.69 99 GLY A CA 1
ATOM 767 C C . GLY A 1 99 ? 10.345 3.137 -3.316 1.00 95.69 99 GLY A C 1
ATOM 768 O O . GLY A 1 99 ? 9.928 2.792 -2.214 1.00 95.69 99 GLY A O 1
ATOM 769 N N . LYS A 1 100 ? 11.451 3.884 -3.441 1.00 95.94 100 LYS A N 1
ATOM 770 C CA . LYS A 1 100 ? 12.269 4.290 -2.289 1.00 95.94 100 LYS A CA 1
ATOM 771 C C . LYS A 1 100 ? 11.472 5.099 -1.262 1.00 95.94 100 LYS A C 1
ATOM 773 O O . LYS A 1 100 ? 11.554 4.818 -0.074 1.00 95.94 100 LYS A O 1
ATOM 778 N N . GLN A 1 101 ? 10.702 6.097 -1.700 1.00 96.38 101 GLN A N 1
ATOM 779 C CA . GLN A 1 101 ? 9.885 6.916 -0.796 1.00 96.38 101 GLN A CA 1
ATOM 780 C C . GLN A 1 101 ? 8.838 6.089 -0.047 1.00 96.38 101 GLN A C 1
ATOM 782 O O . GLN A 1 101 ? 8.566 6.356 1.123 1.00 96.38 101 GLN A O 1
ATOM 787 N N . PHE A 1 102 ? 8.254 5.094 -0.714 1.00 97.62 102 PHE A N 1
ATOM 788 C CA . PHE A 1 102 ? 7.329 4.168 -0.085 1.00 97.62 102 PHE A CA 1
ATOM 789 C C . PHE A 1 102 ? 8.053 3.296 0.943 1.00 97.62 102 PHE A C 1
ATOM 791 O O . PHE A 1 102 ? 7.588 3.215 2.074 1.00 97.62 102 PHE A O 1
ATOM 798 N N . ASN A 1 103 ? 9.210 2.725 0.603 1.00 96.62 103 ASN A N 1
ATOM 799 C CA . ASN A 1 103 ? 9.997 1.909 1.531 1.00 96.62 103 ASN A CA 1
ATOM 800 C C . ASN A 1 103 ? 10.450 2.710 2.763 1.00 96.62 103 ASN A C 1
ATOM 802 O O . ASN A 1 103 ? 10.383 2.203 3.883 1.00 96.62 103 ASN A O 1
ATOM 806 N N . ASP A 1 104 ? 10.838 3.978 2.580 1.00 96.75 104 ASP A N 1
ATOM 807 C CA . ASP A 1 104 ? 11.178 4.893 3.676 1.00 96.75 104 ASP A CA 1
ATOM 808 C C . ASP A 1 104 ? 9.962 5.098 4.616 1.00 96.75 104 ASP A C 1
ATOM 810 O O . ASP A 1 104 ? 10.098 5.050 5.840 1.00 96.75 104 ASP A O 1
ATOM 814 N N . LEU A 1 105 ? 8.752 5.279 4.066 1.00 97.31 105 LEU A N 1
ATOM 815 C CA . LEU A 1 105 ? 7.504 5.383 4.840 1.00 97.31 105 LEU A CA 1
ATOM 816 C C . LEU A 1 105 ? 7.152 4.067 5.550 1.00 97.31 105 LEU A C 1
ATOM 818 O O . LEU A 1 105 ? 6.776 4.072 6.724 1.00 97.31 105 LEU A O 1
ATOM 822 N N . PHE A 1 106 ? 7.256 2.958 4.825 1.00 96.94 106 PHE A N 1
ATOM 823 C CA . PHE A 1 106 ? 6.938 1.617 5.287 1.00 96.94 106 PHE A CA 1
ATOM 824 C C . PHE A 1 106 ? 7.811 1.225 6.483 1.00 96.94 106 PHE A C 1
ATOM 826 O O . PHE A 1 106 ? 7.287 0.867 7.539 1.00 96.94 106 PHE A O 1
ATOM 833 N N . GLY A 1 107 ? 9.128 1.422 6.369 1.00 95.81 107 GLY A N 1
ATOM 834 C CA . GLY A 1 107 ? 10.077 1.190 7.456 1.00 95.81 107 GLY A CA 1
ATOM 835 C C . GLY A 1 107 ? 9.901 2.143 8.642 1.00 95.81 107 GLY A C 1
ATOM 836 O O . GLY A 1 107 ? 10.144 1.756 9.783 1.00 95.81 107 GLY A O 1
ATOM 837 N N . ALA A 1 108 ? 9.435 3.375 8.414 1.00 96.50 108 ALA A N 1
ATOM 838 C CA . ALA A 1 108 ? 9.198 4.338 9.489 1.00 96.50 108 ALA A CA 1
ATOM 839 C C . ALA A 1 108 ? 7.902 4.085 10.281 1.00 96.50 108 ALA A C 1
ATOM 841 O O . ALA A 1 108 ? 7.772 4.576 11.404 1.00 96.50 108 ALA A O 1
ATOM 842 N N . CYS A 1 109 ? 6.917 3.390 9.701 1.00 96.19 109 CYS A N 1
ATOM 843 C CA . CYS A 1 109 ? 5.585 3.196 10.287 1.00 96.19 109 CYS A CA 1
ATOM 844 C C . CYS A 1 109 ? 5.068 1.743 10.182 1.00 96.19 109 CYS A C 1
ATOM 846 O O . CYS A 1 109 ? 3.903 1.555 9.821 1.00 96.19 109 CYS A O 1
ATOM 848 N N . PRO A 1 110 ? 5.847 0.706 10.546 1.00 94.69 110 PRO A N 1
ATOM 849 C CA . PRO A 1 110 ? 5.472 -0.693 10.307 1.00 94.69 110 PRO A CA 1
ATOM 850 C C . PRO A 1 110 ? 4.153 -1.087 10.988 1.00 94.69 110 PRO A C 1
ATOM 852 O O . PRO A 1 110 ? 3.362 -1.833 10.422 1.00 94.69 110 PRO A O 1
ATOM 855 N N . HIS A 1 111 ? 3.848 -0.528 12.164 1.00 93.62 111 HIS A N 1
ATOM 856 C CA . HIS A 1 111 ? 2.589 -0.788 12.873 1.00 93.62 111 HIS A CA 1
ATOM 857 C C . HIS A 1 111 ? 1.343 -0.234 12.168 1.00 93.62 111 HIS A C 1
ATOM 859 O O . HIS A 1 111 ? 0.254 -0.759 12.382 1.00 93.62 111 HIS A O 1
ATOM 865 N N . ALA A 1 112 ? 1.478 0.808 11.339 1.00 94.94 112 ALA A N 1
ATOM 866 C CA . ALA A 1 112 ? 0.363 1.270 10.514 1.00 94.94 112 ALA A CA 1
ATOM 867 C C . ALA A 1 112 ? 0.044 0.233 9.436 1.00 94.94 112 ALA A C 1
ATOM 869 O O . ALA A 1 112 ? -1.110 -0.146 9.276 1.00 94.94 112 ALA A O 1
ATOM 870 N N . PHE A 1 113 ? 1.083 -0.250 8.749 1.00 96.12 113 PHE A N 1
ATOM 871 C CA . PHE A 1 113 ? 0.970 -1.226 7.668 1.00 96.12 113 PHE A CA 1
ATOM 872 C C . PHE A 1 113 ? 0.549 -2.611 8.164 1.00 96.12 113 PHE A C 1
ATOM 874 O O . PHE A 1 113 ? -0.253 -3.267 7.508 1.00 96.12 113 PHE A O 1
ATOM 881 N N . ALA A 1 114 ? 1.007 -3.026 9.347 1.00 94.12 114 ALA A N 1
ATOM 882 C CA . ALA A 1 114 ? 0.623 -4.296 9.959 1.00 94.12 114 ALA A CA 1
ATOM 883 C C . ALA A 1 114 ? -0.885 -4.425 10.231 1.00 94.12 114 ALA A C 1
ATOM 885 O O . ALA A 1 114 ? -1.400 -5.539 10.276 1.00 94.12 114 ALA A O 1
ATOM 886 N N . GLY A 1 115 ? -1.580 -3.297 10.410 1.00 92.69 115 GLY A N 1
ATOM 887 C CA . GLY A 1 115 ? -3.024 -3.248 10.640 1.00 92.69 115 GLY A CA 1
ATOM 888 C C . GLY A 1 115 ? -3.873 -3.015 9.386 1.00 92.69 115 GLY A C 1
ATOM 889 O O . GLY A 1 115 ? -5.084 -2.862 9.518 1.00 92.69 115 GLY A O 1
ATOM 890 N N . LEU A 1 116 ? -3.275 -2.918 8.193 1.00 96.38 116 LEU A N 1
ATOM 891 C CA . LEU A 1 116 ? -4.032 -2.682 6.961 1.00 96.38 116 LEU A CA 1
ATOM 892 C C . LEU A 1 116 ? -4.722 -3.957 6.483 1.00 96.38 116 LEU A C 1
ATOM 894 O O . LEU A 1 116 ? -4.111 -5.020 6.444 1.00 96.38 116 LEU A O 1
ATOM 898 N N . THR A 1 117 ? -5.968 -3.802 6.043 1.00 94.69 117 THR A N 1
ATOM 899 C CA . THR A 1 117 ? -6.753 -4.837 5.361 1.00 94.69 117 THR A CA 1
ATOM 900 C C . THR A 1 117 ? -6.754 -4.648 3.845 1.00 94.69 117 THR A C 1
ATOM 902 O O . THR A 1 117 ? -6.944 -5.610 3.109 1.00 94.69 117 THR A O 1
ATOM 905 N N . SER A 1 118 ? -6.487 -3.434 3.352 1.00 95.12 118 SER A N 1
ATOM 906 C CA . SER A 1 118 ? -6.347 -3.152 1.919 1.00 95.12 118 SER A CA 1
ATOM 907 C C . SER A 1 118 ? -5.196 -2.192 1.635 1.00 95.12 118 SER A C 1
ATOM 909 O O . SER A 1 118 ? -5.016 -1.180 2.322 1.00 95.12 118 SER A O 1
ATOM 911 N N . LEU A 1 119 ? -4.420 -2.492 0.597 1.00 97.38 119 LEU A N 1
ATOM 912 C CA . LEU A 1 119 ? -3.309 -1.662 0.155 1.00 97.38 119 LEU A CA 1
ATOM 913 C C . LEU A 1 119 ? -3.312 -1.526 -1.364 1.00 97.38 119 LEU A C 1
ATOM 915 O O . LEU A 1 119 ? -3.204 -2.508 -2.094 1.00 97.38 119 LEU A O 1
ATOM 919 N N . TRP A 1 120 ? -3.369 -0.284 -1.838 1.00 95.12 120 TRP A N 1
ATOM 920 C CA . TRP A 1 120 ? -3.225 0.054 -3.246 1.00 95.12 120 TRP A CA 1
ATOM 921 C C . TRP A 1 120 ? -2.004 0.945 -3.464 1.00 95.12 120 TRP A C 1
ATOM 923 O O . TRP A 1 120 ? -1.935 2.069 -2.961 1.00 95.12 120 TRP A O 1
ATOM 933 N N . LEU A 1 121 ? -1.054 0.438 -4.249 1.00 96.25 121 LEU A N 1
ATOM 934 C CA . LEU A 1 121 ? 0.176 1.118 -4.638 1.00 96.25 121 LEU A CA 1
ATOM 935 C C . LEU A 1 121 ? 0.167 1.421 -6.136 1.00 96.25 121 LEU A C 1
ATOM 937 O O . LEU A 1 121 ? -0.292 0.611 -6.945 1.00 96.25 121 LEU A O 1
ATOM 941 N N . GLN A 1 122 ? 0.676 2.599 -6.502 1.00 92.62 122 GLN A N 1
ATOM 942 C CA . GLN A 1 122 ? 0.730 3.046 -7.893 1.00 92.62 122 GLN A CA 1
ATOM 943 C C . GLN A 1 122 ? 2.109 3.574 -8.278 1.00 92.62 122 GLN A C 1
ATOM 945 O O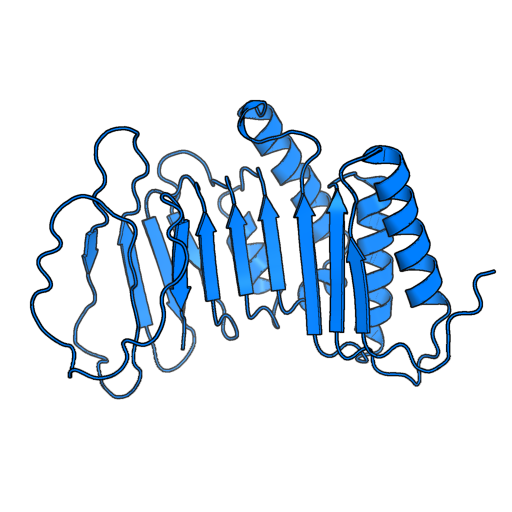 . GLN A 1 122 ? 2.716 4.319 -7.512 1.00 92.62 122 GLN A O 1
ATOM 950 N N . ASN A 1 123 ? 2.544 3.294 -9.511 1.00 93.12 123 ASN A N 1
ATOM 951 C CA . ASN A 1 123 ? 3.733 3.890 -10.135 1.00 93.12 123 ASN A CA 1
ATOM 952 C C . ASN A 1 123 ? 5.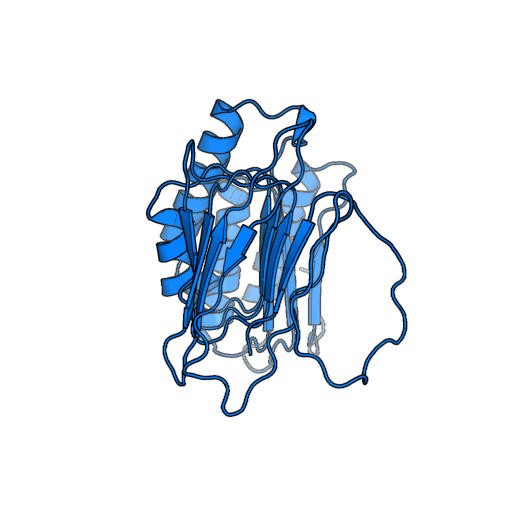032 3.673 -9.332 1.00 93.12 123 ASN A C 1
ATOM 954 O O . ASN A 1 123 ? 5.780 4.626 -9.107 1.00 93.12 123 ASN A O 1
ATOM 958 N N . MET A 1 124 ? 5.310 2.447 -8.891 1.00 95.00 124 MET A N 1
ATOM 959 C CA . MET A 1 124 ? 6.509 2.131 -8.101 1.00 95.00 124 MET A CA 1
ATOM 960 C C . MET A 1 124 ? 7.311 1.004 -8.742 1.00 95.00 124 MET A C 1
ATOM 962 O O . MET A 1 124 ? 6.737 0.015 -9.196 1.00 95.00 124 MET A O 1
ATOM 966 N N . ARG A 1 125 ? 8.639 1.152 -8.748 1.00 93.38 125 ARG A N 1
ATOM 967 C CA . ARG A 1 125 ? 9.560 0.045 -9.009 1.00 93.38 125 ARG A CA 1
ATOM 968 C C . ARG A 1 125 ? 10.093 -0.469 -7.682 1.00 93.38 125 ARG A C 1
ATOM 970 O O . ARG A 1 125 ? 10.771 0.275 -6.976 1.00 93.38 125 ARG A O 1
ATOM 977 N N . PHE A 1 126 ? 9.782 -1.718 -7.385 1.00 93.56 126 PHE A N 1
ATOM 978 C CA . PHE A 1 126 ? 10.172 -2.415 -6.172 1.00 93.56 126 PHE A CA 1
ATOM 979 C C . PHE A 1 126 ? 11.486 -3.176 -6.373 1.00 93.56 126 PHE A C 1
ATOM 981 O O . PHE A 1 126 ? 11.805 -3.635 -7.470 1.00 93.56 126 PHE A O 1
ATOM 988 N N . GLY A 1 127 ? 12.268 -3.294 -5.308 1.00 90.31 127 GLY A N 1
ATOM 989 C CA . GLY A 1 127 ? 13.335 -4.277 -5.201 1.00 90.31 127 GLY A CA 1
ATOM 990 C C . GLY A 1 127 ? 12.779 -5.6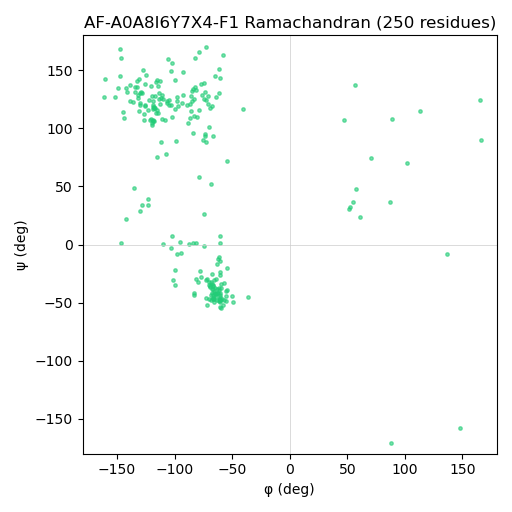88 -5.004 1.00 90.31 127 GLY A C 1
ATOM 991 O O . GLY A 1 127 ? 11.593 -5.882 -4.741 1.00 90.31 127 GLY A O 1
ATOM 992 N N . GLU A 1 128 ? 13.662 -6.678 -5.103 1.00 86.00 12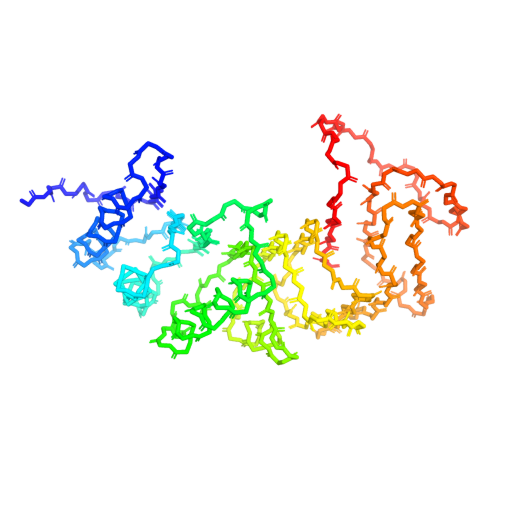8 GLU A N 1
ATOM 993 C CA . GLU A 1 128 ? 13.319 -8.104 -5.004 1.00 86.00 128 GLU A CA 1
ATOM 994 C C . GLU A 1 128 ? 12.586 -8.458 -3.700 1.00 86.00 128 GLU A C 1
ATOM 996 O O . GLU A 1 128 ? 11.614 -9.207 -3.716 1.00 86.00 128 GLU A O 1
ATOM 1001 N N . LEU A 1 129 ? 13.003 -7.862 -2.579 1.00 88.50 129 LEU A N 1
ATOM 1002 C CA . LEU A 1 129 ? 12.449 -8.153 -1.255 1.00 88.50 129 LEU A CA 1
ATOM 1003 C C . LEU A 1 129 ? 11.334 -7.197 -0.821 1.00 88.50 129 LEU A C 1
ATOM 1005 O O . LEU A 1 129 ? 10.707 -7.435 0.205 1.00 88.50 129 LEU A O 1
ATOM 1009 N N . ASP A 1 130 ? 11.060 -6.127 -1.566 1.00 93.06 130 ASP A N 1
ATOM 1010 C CA . ASP A 1 130 ? 10.139 -5.086 -1.099 1.00 93.06 130 ASP A CA 1
ATOM 1011 C C . ASP A 1 130 ? 8.706 -5.616 -0.962 1.00 93.06 130 ASP A C 1
ATOM 1013 O O . ASP A 1 130 ? 8.091 -5.453 0.089 1.00 93.06 130 ASP A O 1
ATOM 1017 N N . ILE A 1 131 ? 8.179 -6.300 -1.984 1.00 91.12 131 ILE A N 1
ATOM 1018 C CA . ILE A 1 131 ? 6.823 -6.870 -1.933 1.00 91.12 131 ILE A CA 1
ATOM 1019 C C . ILE A 1 131 ? 6.720 -8.000 -0.890 1.00 91.12 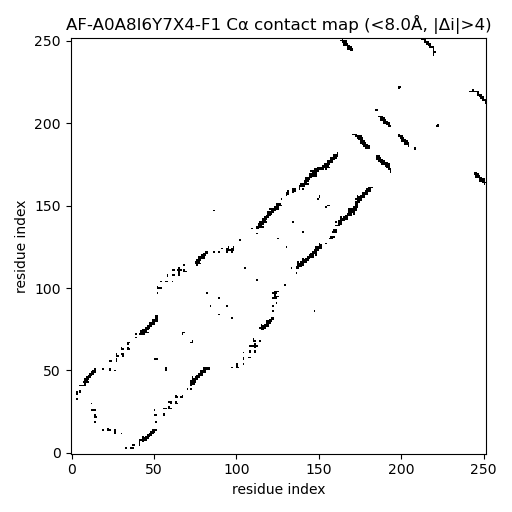131 ILE A C 1
ATOM 1021 O O . ILE A 1 131 ? 5.797 -7.947 -0.075 1.00 91.12 131 ILE A O 1
ATOM 1025 N N . PRO A 1 132 ? 7.661 -8.964 -0.813 1.00 90.06 132 PRO A N 1
ATOM 1026 C CA . PRO A 1 132 ? 7.701 -9.927 0.292 1.00 90.06 132 PRO A CA 1
ATOM 1027 C C . PRO A 1 132 ? 7.733 -9.279 1.689 1.00 90.06 132 PRO A C 1
ATOM 1029 O O . PRO A 1 132 ? 7.054 -9.736 2.611 1.00 90.06 132 PRO A O 1
ATOM 1032 N N . ASN A 1 133 ? 8.466 -8.175 1.861 1.00 93.25 133 ASN A N 1
ATOM 1033 C CA . ASN A 1 133 ? 8.502 -7.427 3.121 1.00 93.25 133 ASN A CA 1
ATOM 1034 C C . ASN A 1 133 ? 7.151 -6.769 3.441 1.00 93.25 133 ASN A C 1
ATOM 1036 O O . ASN A 1 133 ? 6.731 -6.770 4.602 1.00 93.25 133 ASN A O 1
ATOM 1040 N N . ILE A 1 134 ? 6.448 -6.245 2.428 1.00 94.44 134 ILE A N 1
ATOM 1041 C CA . ILE A 1 134 ? 5.079 -5.726 2.577 1.00 94.44 134 ILE A CA 1
ATOM 1042 C C . ILE A 1 134 ? 4.161 -6.836 3.077 1.00 94.44 134 ILE A C 1
ATOM 1044 O O . ILE A 1 134 ? 3.526 -6.673 4.116 1.00 94.44 134 ILE A O 1
ATOM 1048 N N . LEU A 1 135 ? 4.131 -7.971 2.378 1.00 91.38 135 LEU A N 1
ATOM 1049 C CA . LEU A 1 135 ? 3.253 -9.092 2.709 1.00 91.38 135 LEU A CA 1
ATOM 1050 C C . LEU A 1 135 ? 3.542 -9.637 4.115 1.00 91.38 135 LEU A C 1
ATOM 1052 O O . LEU A 1 135 ? 2.635 -9.753 4.927 1.00 91.38 135 LEU A O 1
ATOM 1056 N N . SER A 1 136 ? 4.808 -9.872 4.463 1.00 92.38 136 SER A N 1
ATOM 1057 C CA . SER A 1 136 ? 5.170 -10.374 5.799 1.00 92.38 136 SER A CA 1
ATOM 1058 C C . SER A 1 136 ? 4.832 -9.407 6.946 1.00 92.38 136 SER A C 1
ATOM 1060 O O . SER A 1 136 ? 4.542 -9.842 8.065 1.00 92.38 136 SER A O 1
ATOM 1062 N N . THR A 1 137 ? 4.846 -8.094 6.695 1.00 94.44 137 THR A N 1
ATOM 1063 C CA . THR A 1 137 ? 4.504 -7.087 7.712 1.00 94.44 137 THR A CA 1
ATOM 1064 C C . THR A 1 137 ? 2.996 -6.886 7.831 1.00 94.44 137 THR A C 1
ATOM 1066 O O . THR A 1 137 ? 2.485 -6.771 8.946 1.00 94.44 137 THR A O 1
ATOM 1069 N N . CYS A 1 138 ? 2.278 -6.838 6.707 1.00 94.12 138 CYS A N 1
ATOM 1070 C CA . CYS A 1 138 ? 0.852 -6.526 6.611 1.00 94.12 138 CYS A CA 1
ATOM 1071 C C . CYS A 1 138 ? -0.054 -7.716 6.970 1.00 94.12 138 CYS A C 1
ATOM 1073 O O . CYS A 1 138 ? -0.908 -8.093 6.185 1.00 94.12 138 CYS A O 1
ATOM 1075 N N . LYS A 1 139 ? 0.070 -8.275 8.178 1.00 90.12 139 LYS A N 1
ATOM 1076 C CA . LYS A 1 139 ? -0.565 -9.549 8.592 1.00 90.12 139 LYS A CA 1
ATOM 1077 C C . LYS A 1 139 ? -2.090 -9.655 8.426 1.00 90.12 139 LYS A C 1
ATOM 1079 O O . LYS A 1 139 ? -2.617 -10.764 8.451 1.00 90.12 139 LYS A O 1
ATOM 1084 N N . LEU A 1 140 ? -2.801 -8.532 8.331 1.00 92.19 140 LEU A N 1
ATOM 1085 C CA . LEU A 1 140 ? -4.260 -8.478 8.165 1.00 92.19 140 LEU A CA 1
ATOM 1086 C C . LEU A 1 140 ? -4.692 -8.177 6.720 1.00 92.19 140 LEU A C 1
ATOM 1088 O O . LEU A 1 140 ? -5.871 -7.941 6.480 1.00 92.19 140 LEU A O 1
ATOM 1092 N N . LEU A 1 141 ? -3.756 -8.150 5.768 1.00 93.50 141 LEU A N 1
ATOM 1093 C CA . LEU A 1 141 ? -4.019 -7.731 4.397 1.00 93.50 141 LEU A CA 1
ATOM 1094 C C . LEU A 1 141 ? -4.890 -8.745 3.654 1.00 93.50 141 LEU A C 1
ATOM 1096 O O . LEU A 1 141 ? -4.478 -9.878 3.411 1.00 93.50 141 LEU A O 1
ATOM 1100 N N . GLU A 1 142 ? -6.068 -8.289 3.242 1.00 88.88 142 GLU A N 1
ATOM 1101 C CA . GLU A 1 142 ? -7.035 -9.043 2.447 1.00 88.88 142 GLU A CA 1
ATOM 1102 C C . GLU A 1 142 ? -6.989 -8.642 0.968 1.00 88.88 142 GLU A C 1
ATOM 1104 O O . GLU A 1 142 ? -7.209 -9.482 0.099 1.00 88.88 142 GLU A O 1
ATOM 1109 N N . TYR A 1 143 ? -6.655 -7.385 0.662 1.00 87.25 143 TYR A N 1
ATOM 1110 C CA . TYR A 1 143 ? -6.655 -6.861 -0.706 1.00 87.25 143 TYR A CA 1
ATOM 1111 C C . TYR A 1 143 ? -5.336 -6.156 -1.018 1.00 87.25 143 TYR A C 1
ATOM 1113 O O . TYR A 1 143 ? -4.977 -5.173 -0.366 1.00 87.25 143 TYR A O 1
ATOM 1121 N N . LEU A 1 144 ? -4.631 -6.617 -2.050 1.00 90.81 144 LEU A N 1
ATOM 1122 C CA . LEU A 1 144 ? -3.438 -5.955 -2.570 1.00 90.81 144 LEU A CA 1
ATOM 1123 C C . LEU A 1 144 ? -3.663 -5.552 -4.022 1.00 90.81 144 LEU A C 1
ATOM 1125 O O . LEU A 1 144 ? -3.912 -6.398 -4.875 1.00 90.81 144 LEU A O 1
ATOM 1129 N N . ARG A 1 145 ? -3.509 -4.260 -4.316 1.00 88.81 145 ARG A N 1
ATOM 1130 C CA . ARG A 1 145 ? -3.560 -3.731 -5.678 1.00 88.81 145 ARG A CA 1
ATOM 1131 C C . ARG A 1 145 ? -2.256 -3.048 -6.061 1.00 88.81 145 ARG A C 1
ATOM 1133 O O . ARG A 1 145 ? -1.797 -2.127 -5.385 1.00 88.81 145 ARG A O 1
ATOM 1140 N N . LEU A 1 146 ? -1.700 -3.457 -7.192 1.00 90.25 146 LEU A N 1
ATOM 1141 C CA . LEU A 1 146 ? -0.473 -2.932 -7.776 1.00 90.25 146 LEU A CA 1
ATOM 1142 C C . LEU A 1 146 ? -0.786 -2.364 -9.164 1.00 90.25 146 LEU A C 1
ATOM 1144 O O . LEU A 1 146 ? -0.970 -3.123 -10.111 1.00 90.25 146 LEU A O 1
ATOM 1148 N N . SER A 1 147 ? -0.846 -1.037 -9.300 1.00 87.12 147 SER A N 1
ATOM 1149 C CA . SER A 1 147 ? -1.098 -0.381 -10.592 1.00 87.12 147 SER A CA 1
ATOM 1150 C C . SER A 1 147 ? 0.166 0.264 -11.146 1.00 87.12 147 SER A C 1
ATOM 1152 O O . SER A 1 147 ? 0.742 1.156 -10.524 1.00 87.12 147 SER A O 1
ATOM 1154 N N . HIS A 1 148 ? 0.571 -0.112 -12.355 1.00 86.88 148 HIS A N 1
ATOM 1155 C CA . HIS A 1 148 ? 1.794 0.372 -12.994 1.00 86.88 148 HIS A CA 1
ATOM 1156 C C . HIS A 1 148 ? 3.050 0.148 -12.131 1.00 86.88 148 HIS A C 1
ATOM 1158 O O . HIS A 1 148 ? 3.949 0.995 -12.077 1.00 86.88 148 HIS A O 1
ATOM 1164 N N . CYS A 1 149 ? 3.084 -0.977 -11.416 1.00 89.31 149 CYS A N 1
ATOM 1165 C CA . CYS A 1 149 ? 4.205 -1.388 -10.580 1.00 89.31 149 CYS A CA 1
ATOM 1166 C C . CYS A 1 149 ? 5.035 -2.479 -11.265 1.00 89.31 149 CYS A C 1
ATOM 1168 O O . CYS A 1 149 ? 4.510 -3.291 -12.026 1.00 89.31 149 CYS A O 1
ATOM 1170 N N . ASP A 1 150 ? 6.333 -2.511 -10.988 1.00 84.81 150 ASP A N 1
ATOM 1171 C CA . ASP A 1 150 ? 7.230 -3.562 -11.470 1.00 84.81 150 ASP A CA 1
ATOM 1172 C C . ASP A 1 150 ? 8.350 -3.846 -10.455 1.00 84.81 150 ASP A C 1
ATOM 1174 O O . ASP A 1 150 ? 8.527 -3.065 -9.520 1.00 84.81 150 ASP A O 1
ATOM 1178 N N . SER A 1 151 ? 9.097 -4.940 -10.636 1.00 85.69 151 SER A N 1
ATOM 1179 C CA . SER A 1 151 ? 10.319 -5.219 -9.854 1.00 85.69 151 SER A CA 1
ATOM 1180 C C . SER A 1 151 ? 11.555 -5.406 -10.738 1.00 85.69 151 SER A C 1
ATOM 1182 O O . SER A 1 151 ? 12.439 -6.208 -10.447 1.00 85.69 151 SER A O 1
ATOM 1184 N N . GLY A 1 152 ? 11.613 -4.680 -11.860 1.00 77.38 152 GLY A N 1
ATOM 1185 C CA . GLY A 1 152 ? 12.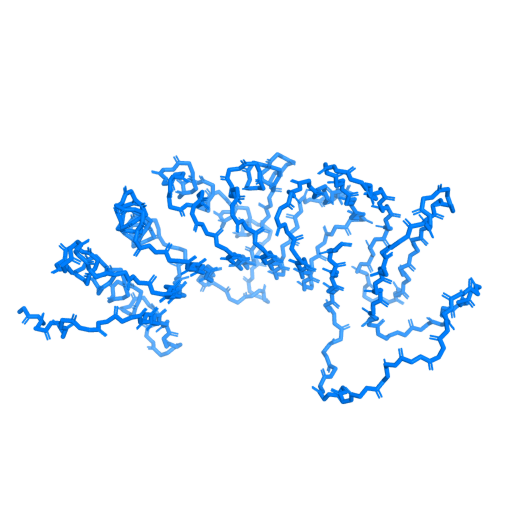687 -4.811 -12.847 1.00 77.38 152 GLY A CA 1
ATOM 1186 C C . GLY A 1 152 ? 12.447 -5.880 -13.922 1.00 77.38 152 GLY A C 1
ATOM 1187 O O . GLY A 1 152 ? 11.342 -6.386 -14.106 1.00 77.38 152 GLY A O 1
ATOM 1188 N N . VAL A 1 153 ? 13.487 -6.158 -14.713 1.00 72.31 153 VAL A N 1
ATOM 1189 C CA . VAL A 1 153 ? 13.417 -7.105 -15.839 1.00 72.31 153 VAL A CA 1
ATOM 1190 C C . VAL A 1 153 ? 13.399 -8.530 -15.292 1.00 72.31 153 VAL A C 1
ATOM 1192 O O . VAL A 1 153 ? 14.139 -8.826 -14.361 1.00 72.31 153 VAL A O 1
ATOM 1195 N N . HIS A 1 154 ? 12.574 -9.403 -15.873 1.00 70.38 154 HIS A N 1
ATOM 1196 C CA . HIS A 1 154 ? 12.410 -10.793 -15.425 1.00 70.38 154 HIS A CA 1
ATOM 1197 C C . HIS A 1 154 ? 11.900 -10.935 -13.980 1.00 70.38 154 HIS A C 1
ATOM 1199 O O . HIS A 1 154 ? 12.100 -11.957 -13.327 1.00 70.38 154 HIS A O 1
ATOM 1205 N N . ALA A 1 155 ? 11.225 -9.898 -13.475 1.00 72.69 155 ALA A N 1
ATOM 1206 C CA . ALA A 1 155 ? 10.687 -9.873 -12.127 1.00 72.69 155 ALA A CA 1
ATOM 1207 C C . ALA A 1 155 ? 9.651 -10.978 -11.903 1.00 72.69 155 ALA A C 1
ATOM 1209 O O . ALA A 1 155 ? 8.681 -11.101 -12.659 1.00 72.69 155 ALA A O 1
ATOM 1210 N N . VAL A 1 156 ? 9.827 -11.722 -10.815 1.00 73.94 156 VAL A N 1
ATOM 1211 C CA . VAL A 1 156 ? 8.847 -12.684 -10.316 1.00 73.94 156 VAL A CA 1
ATOM 1212 C C . VAL A 1 156 ? 8.133 -12.063 -9.121 1.00 73.94 156 VAL A C 1
ATOM 1214 O O . VAL A 1 156 ? 8.764 -11.715 -8.127 1.00 73.94 156 VAL A O 1
ATOM 1217 N N . LEU A 1 157 ? 6.816 -11.911 -9.217 1.00 79.06 157 LEU A N 1
ATOM 1218 C CA . LEU A 1 157 ? 5.974 -11.472 -8.112 1.00 79.06 157 LEU A CA 1
ATOM 1219 C C . LEU A 1 157 ? 5.622 -12.681 -7.251 1.00 79.06 157 LEU A C 1
ATOM 1221 O O . LEU A 1 157 ? 4.688 -13.414 -7.570 1.00 79.06 157 LEU A O 1
ATOM 1225 N N . GLN A 1 158 ? 6.377 -12.886 -6.178 1.00 78.25 158 GLN A N 1
ATOM 1226 C CA . GLN A 1 158 ? 6.057 -13.891 -5.170 1.00 78.25 158 GLN A CA 1
ATOM 1227 C C . GLN A 1 158 ? 5.086 -13.311 -4.150 1.00 78.25 158 GLN A C 1
ATOM 1229 O O . GLN A 1 158 ? 5.321 -12.235 -3.596 1.00 78.25 158 GLN A O 1
ATOM 1234 N N . VAL A 1 159 ? 3.986 -14.019 -3.922 1.00 79.06 159 VAL A N 1
ATOM 1235 C CA . VAL A 1 159 ? 2.937 -13.609 -2.998 1.00 79.06 159 VAL A CA 1
ATOM 1236 C C . VAL A 1 159 ? 2.669 -14.732 -2.023 1.00 79.06 159 VAL A C 1
ATOM 1238 O O . VAL A 1 159 ? 2.058 -15.741 -2.370 1.00 79.06 159 VAL A O 1
ATOM 1241 N N . GLU A 1 160 ? 3.126 -14.515 -0.798 1.00 83.06 160 GLU A N 1
ATOM 1242 C CA . GLU A 1 160 ? 2.922 -15.399 0.338 1.00 83.06 160 GLU A CA 1
ATOM 1243 C C . GLU A 1 160 ? 2.206 -14.632 1.447 1.00 83.06 160 GLU A C 1
ATOM 1245 O O . GLU A 1 160 ? 2.779 -13.718 2.044 1.00 83.06 160 GLU A O 1
ATOM 1250 N N . HIS A 1 161 ? 0.920 -14.932 1.660 1.00 82.81 161 HIS A N 1
ATOM 1251 C CA . HIS A 1 161 ? 0.106 -14.224 2.647 1.00 82.81 161 HIS A CA 1
ATOM 1252 C C . HIS A 1 161 ? -1.159 -14.992 3.061 1.00 82.81 161 HIS A C 1
ATOM 1254 O O . HIS A 1 161 ? -1.985 -15.337 2.216 1.00 82.81 161 HIS A O 1
ATOM 1260 N N . ASP A 1 162 ? -1.352 -15.192 4.366 1.00 80.56 162 ASP A N 1
ATOM 1261 C CA . ASP A 1 162 ? -2.402 -16.071 4.911 1.00 80.56 162 ASP A CA 1
ATOM 1262 C C . ASP A 1 162 ? -3.822 -15.503 4.799 1.00 80.56 162 ASP A C 1
ATOM 1264 O O . ASP A 1 162 ? -4.789 -16.259 4.724 1.00 80.56 162 ASP A O 1
ATOM 1268 N N . GLN A 1 163 ? -3.959 -14.176 4.841 1.00 83.31 163 GLN A N 1
ATOM 1269 C CA . GLN A 1 163 ? -5.259 -13.491 4.839 1.00 83.31 163 GLN A CA 1
ATOM 1270 C C . GLN A 1 163 ? -5.609 -12.876 3.483 1.00 83.31 163 GLN A C 1
ATOM 1272 O O . GLN A 1 163 ? -6.688 -12.308 3.343 1.00 83.31 163 GLN A O 1
ATOM 1277 N N . LEU A 1 164 ? -4.718 -12.966 2.487 1.00 81.50 164 LEU A N 1
ATOM 1278 C CA . LEU A 1 164 ? -4.935 -12.290 1.212 1.00 81.50 164 LEU A CA 1
ATOM 1279 C C . LEU A 1 164 ? -6.064 -12.988 0.453 1.00 81.50 164 LEU A C 1
ATOM 1281 O O . LEU A 1 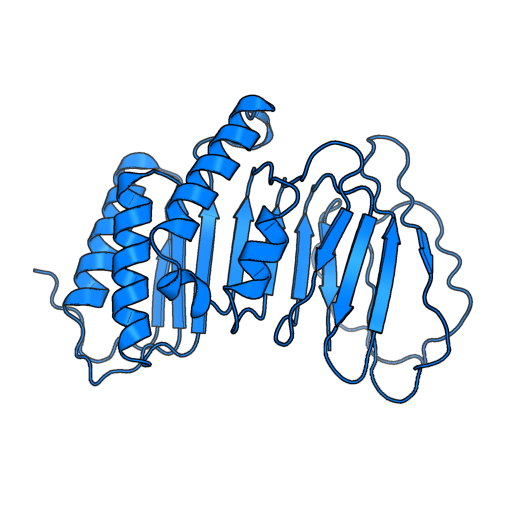164 ? -5.981 -14.177 0.164 1.00 81.50 164 LEU A O 1
ATOM 1285 N N . VAL A 1 165 ? -7.112 -12.232 0.143 1.00 78.81 165 VAL A N 1
ATOM 1286 C CA . VAL A 1 165 ? -8.313 -12.670 -0.577 1.00 78.81 165 VAL A CA 1
ATOM 1287 C C . VAL A 1 165 ? -8.243 -12.264 -2.042 1.00 78.81 165 VAL A C 1
ATOM 1289 O O . VAL A 1 165 ? -8.728 -12.989 -2.910 1.00 78.81 165 VAL A O 1
ATOM 1292 N N . GLU A 1 166 ? -7.653 -11.108 -2.336 1.00 76.25 166 GLU A N 1
ATOM 1293 C CA . GLU A 1 166 ? -7.593 -10.569 -3.689 1.00 76.25 166 GLU A CA 1
ATOM 1294 C C . GLU A 1 166 ? -6.244 -9.907 -3.970 1.00 76.25 166 GLU A C 1
ATOM 1296 O O . GLU A 1 166 ? -5.759 -9.065 -3.209 1.00 76.25 166 GLU A O 1
ATOM 1301 N N . LEU A 1 167 ? -5.660 -10.273 -5.108 1.00 78.81 167 LEU A N 1
ATOM 1302 C CA . LEU A 1 167 ? -4.502 -9.620 -5.696 1.00 78.81 167 LEU A CA 1
ATOM 1303 C C . LEU A 1 167 ? -4.891 -9.050 -7.057 1.00 78.81 167 LEU A C 1
ATOM 1305 O O . LEU A 1 167 ? -5.203 -9.799 -7.980 1.00 78.81 167 LEU A O 1
ATOM 1309 N N . GLU A 1 168 ? -4.806 -7.735 -7.206 1.00 78.75 168 GLU A N 1
ATOM 1310 C CA . GLU A 1 168 ? -4.970 -7.059 -8.487 1.00 78.75 168 GLU A CA 1
ATOM 1311 C C . GLU A 1 168 ? -3.631 -6.486 -8.965 1.00 78.75 168 GLU A C 1
ATOM 1313 O O . GLU A 1 168 ? -2.989 -5.690 -8.281 1.00 78.75 168 GLU A O 1
ATOM 1318 N N . VAL A 1 169 ? -3.224 -6.850 -10.179 1.00 77.75 169 VAL A N 1
ATOM 1319 C CA . VAL A 1 169 ? -2.067 -6.286 -10.876 1.00 77.75 169 VAL A CA 1
ATOM 1320 C C . VAL A 1 169 ? -2.557 -5.615 -12.153 1.00 77.75 169 VAL A C 1
ATOM 1322 O O . VAL A 1 169 ? -2.913 -6.277 -13.124 1.00 77.75 169 VAL A O 1
ATOM 1325 N N . ASP A 1 170 ? -2.571 -4.287 -12.157 1.00 77.75 170 ASP A N 1
ATOM 1326 C CA . ASP A 1 170 ? -3.011 -3.461 -13.281 1.00 77.75 170 ASP A CA 1
ATOM 1327 C C . ASP A 1 170 ? -1.803 -2.850 -13.990 1.00 77.75 170 ASP A C 1
ATOM 1329 O O . ASP A 1 170 ? -1.028 -2.126 -13.369 1.00 77.75 170 ASP A O 1
ATOM 1333 N N . GLN A 1 171 ? -1.612 -3.137 -15.281 1.00 72.19 171 GLN A N 1
ATOM 1334 C CA . GLN A 1 171 ? -0.508 -2.582 -16.085 1.00 72.19 171 GLN A CA 1
ATOM 1335 C C . GLN A 1 171 ? 0.895 -2.749 -15.450 1.00 72.19 171 GLN A C 1
ATOM 1337 O O . GLN A 1 171 ? 1.780 -1.907 -15.629 1.00 72.19 171 GLN A O 1
ATOM 1342 N N . GLY A 1 172 ? 1.106 -3.819 -14.675 1.00 72.38 172 GLY A N 1
ATOM 1343 C CA . GLY A 1 172 ? 2.389 -4.123 -14.033 1.00 72.38 172 GLY A CA 1
ATOM 1344 C C . GLY A 1 172 ? 3.383 -4.820 -14.968 1.00 72.38 172 GLY A C 1
ATOM 1345 O O . GLY A 1 172 ? 2.984 -5.403 -15.968 1.00 72.38 172 GLY A O 1
ATOM 1346 N N . LYS A 1 173 ? 4.688 -4.794 -14.661 1.00 75.38 173 LYS A N 1
ATOM 1347 C CA . LYS A 1 173 ? 5.716 -5.514 -15.451 1.00 75.38 173 LYS A CA 1
ATOM 1348 C C . LYS A 1 173 ? 6.377 -6.615 -14.627 1.00 75.38 173 LYS A C 1
ATOM 1350 O O . LYS A 1 173 ? 7.513 -6.476 -14.184 1.00 75.38 173 LYS A O 1
ATOM 1355 N N . PHE A 1 174 ? 5.652 -7.709 -14.442 1.00 70.31 174 PHE A N 1
ATOM 1356 C CA . PHE A 1 174 ? 6.161 -8.938 -13.834 1.00 70.31 174 PHE A CA 1
ATOM 1357 C C . PHE A 1 174 ? 6.167 -10.021 -14.901 1.00 70.31 174 PHE A C 1
ATOM 1359 O O . PHE A 1 174 ? 5.154 -10.179 -15.567 1.00 70.31 174 PHE A O 1
ATOM 1366 N N . GLU A 1 175 ? 7.276 -10.744 -15.068 1.00 67.81 175 GLU A N 1
ATOM 1367 C CA . GLU A 1 175 ? 7.351 -11.879 -16.000 1.00 67.81 175 GLU A CA 1
ATOM 1368 C C . GLU A 1 175 ? 6.528 -13.064 -15.494 1.00 67.81 175 GLU A C 1
ATOM 1370 O O . GLU A 1 175 ? 5.989 -13.852 -16.273 1.00 67.81 175 GLU A O 1
ATOM 1375 N N . ARG A 1 176 ? 6.451 -13.226 -14.175 1.00 66.38 176 ARG A N 1
ATOM 1376 C CA . ARG A 1 176 ? 5.765 -14.345 -13.544 1.00 66.38 176 ARG A CA 1
ATOM 1377 C C . ARG A 1 176 ? 5.165 -13.906 -12.226 1.00 66.38 176 ARG A C 1
ATOM 1379 O O . ARG A 1 176 ? 5.752 -13.092 -11.524 1.00 66.38 176 ARG A O 1
ATOM 1386 N N . VAL A 1 177 ? 4.012 -14.463 -11.895 1.00 69.50 177 VAL A N 1
ATOM 1387 C CA . VAL A 1 177 ? 3.389 -14.310 -10.583 1.00 69.50 177 VAL A CA 1
ATOM 1388 C C . VAL A 1 177 ? 3.322 -15.697 -9.953 1.00 69.50 177 VAL A C 1
ATOM 1390 O O . VAL A 1 177 ? 2.883 -16.657 -10.592 1.00 69.50 177 VAL A O 1
ATOM 1393 N N . GLU A 1 178 ? 3.823 -15.803 -8.729 1.00 69.56 178 GLU A N 1
ATOM 1394 C CA . GLU A 1 178 ? 3.873 -17.022 -7.933 1.00 69.56 178 GLU A CA 1
ATOM 1395 C C . GLU A 1 178 ? 3.068 -16.807 -6.658 1.00 69.56 178 GLU A C 1
ATOM 1397 O O . GLU A 1 178 ? 3.412 -15.957 -5.843 1.00 69.56 178 GLU A O 1
ATOM 1402 N N . LEU A 1 179 ? 1.992 -17.569 -6.488 1.00 66.44 179 LEU A N 1
ATOM 1403 C CA . LEU A 1 179 ? 1.206 -17.563 -5.258 1.00 66.44 179 LEU A CA 1
ATOM 1404 C C . LEU A 1 179 ? 1.641 -18.747 -4.400 1.00 66.44 179 LEU A C 1
ATOM 1406 O O . LEU A 1 179 ? 1.599 -19.891 -4.863 1.00 66.44 179 LEU A O 1
ATOM 1410 N N . ILE A 1 180 ? 2.054 -18.455 -3.172 1.00 67.56 180 ILE A N 1
ATOM 1411 C CA . ILE A 1 180 ? 2.503 -19.419 -2.172 1.00 67.56 180 ILE A CA 1
ATOM 1412 C C . ILE A 1 180 ? 1.544 -19.294 -0.984 1.00 67.56 180 ILE A C 1
ATOM 1414 O O . ILE A 1 180 ? 1.570 -18.312 -0.255 1.00 67.56 180 ILE A O 1
ATOM 1418 N N . CYS A 1 181 ? 0.642 -20.253 -0.790 1.00 56.03 181 CYS A N 1
ATOM 1419 C CA . CYS A 1 181 ? -0.308 -20.206 0.328 1.00 56.03 181 CYS A CA 1
ATOM 1420 C C . CYS A 1 181 ? 0.185 -21.057 1.511 1.00 56.03 181 CYS A C 1
ATOM 1422 O O . CYS A 1 181 ? 0.422 -22.255 1.337 1.00 56.03 181 CYS A O 1
ATOM 1424 N N . ILE A 1 182 ? 0.263 -20.487 2.721 1.00 46.53 182 ILE A N 1
ATOM 1425 C CA . ILE A 1 182 ? 0.582 -21.230 3.952 1.00 46.53 182 ILE A CA 1
ATOM 1426 C C . ILE A 1 182 ? -0.734 -21.766 4.561 1.00 46.53 182 ILE A C 1
ATOM 1428 O O . ILE A 1 182 ? -1.553 -21.020 5.090 1.00 46.53 182 ILE A O 1
ATOM 1432 N N . GLY A 1 183 ? -0.999 -23.074 4.426 1.00 51.97 183 GLY A N 1
ATOM 1433 C CA . GLY A 1 183 ? -2.273 -23.719 4.806 1.00 51.97 183 GLY A CA 1
ATOM 1434 C C . GLY A 1 183 ? -2.630 -24.918 3.911 1.00 51.97 183 GLY A C 1
ATOM 1435 O O . GLY A 1 183 ? -1.734 -25.482 3.293 1.00 51.97 183 GLY A O 1
ATOM 1436 N N . ARG A 1 184 ? -3.917 -25.329 3.811 1.00 34.41 184 ARG A N 1
ATOM 1437 C CA . ARG A 1 184 ? -4.438 -26.395 2.895 1.00 34.41 184 ARG A CA 1
ATOM 1438 C C . ARG A 1 184 ? -4.385 -25.999 1.388 1.00 34.41 184 ARG A C 1
ATOM 1440 O O . ARG A 1 184 ? -5.375 -26.126 0.679 1.00 34.41 184 ARG A O 1
ATOM 1447 N N . ILE A 1 185 ? -3.191 -25.567 0.984 1.00 38.28 185 ILE A N 1
ATOM 1448 C CA . ILE A 1 185 ? -2.501 -25.435 -0.308 1.00 38.28 185 ILE A CA 1
ATOM 1449 C C . ILE A 1 185 ? -3.133 -24.611 -1.446 1.00 38.28 185 ILE A C 1
ATOM 1451 O O . ILE A 1 185 ? -4.300 -24.772 -1.789 1.00 38.28 185 ILE A O 1
ATOM 1455 N N . CYS A 1 186 ? -2.289 -23.808 -2.114 1.00 41.56 186 CYS A N 1
ATOM 1456 C CA . CYS A 1 186 ? -2.021 -23.915 -3.560 1.00 41.56 186 CYS A CA 1
ATOM 1457 C C . CYS A 1 186 ? -0.698 -23.228 -3.934 1.00 41.56 186 CYS A C 1
ATOM 1459 O O . CYS A 1 186 ? -0.364 -22.167 -3.411 1.00 41.56 186 CYS A O 1
ATOM 1461 N N . LEU A 1 187 ? 0.016 -23.848 -4.880 1.00 36.88 187 LEU A N 1
ATOM 1462 C CA . LEU A 1 187 ? 1.159 -23.279 -5.589 1.00 36.88 187 LEU A CA 1
ATOM 1463 C C . LEU A 1 187 ? 0.714 -22.990 -7.028 1.00 36.88 187 LEU A C 1
ATOM 1465 O O . LEU A 1 187 ? 0.499 -23.914 -7.820 1.00 36.88 187 LEU A O 1
ATOM 1469 N N . TRP A 1 188 ? 0.537 -21.713 -7.360 1.00 41.69 188 TRP A N 1
ATOM 1470 C CA . TRP A 1 188 ? 0.223 -21.273 -8.721 1.00 41.69 188 TRP A CA 1
ATOM 1471 C C . TRP A 1 188 ? 1.407 -20.496 -9.282 1.00 41.69 188 TRP A C 1
ATOM 1473 O O . TRP A 1 188 ? 1.868 -19.541 -8.666 1.00 41.69 188 TRP A O 1
ATOM 1483 N N . SER A 1 189 ? 1.896 -20.913 -10.451 1.00 35.62 189 SER A N 1
ATOM 1484 C CA . SER A 1 189 ? 2.976 -20.248 -11.177 1.00 35.62 189 SER A CA 1
ATOM 1485 C C . SER A 1 189 ? 2.494 -19.967 -12.598 1.00 35.62 189 SER A C 1
ATOM 1487 O O . SER A 1 189 ? 2.234 -20.889 -13.379 1.00 35.62 189 SER A O 1
ATOM 1489 N N . GLY A 1 190 ? 2.315 -18.687 -12.921 1.00 41.62 190 GLY A N 1
ATOM 1490 C CA . GLY A 1 190 ? 1.853 -18.237 -14.232 1.00 41.62 190 GLY A CA 1
ATOM 1491 C C . GLY A 1 190 ? 2.772 -17.168 -14.796 1.00 41.62 190 GLY A C 1
ATOM 1492 O O . GLY A 1 190 ? 3.088 -16.201 -14.103 1.00 41.62 190 GLY A O 1
ATOM 1493 N N . ARG A 1 191 ? 3.209 -17.326 -16.053 1.00 34.03 191 ARG A N 1
ATOM 1494 C CA . ARG A 1 191 ? 3.934 -16.250 -16.738 1.00 34.03 191 ARG A CA 1
ATOM 1495 C C . ARG A 1 191 ? 2.947 -15.175 -17.168 1.00 34.03 191 ARG A C 1
ATOM 1497 O O . ARG A 1 191 ? 1.950 -15.478 -17.826 1.00 34.03 191 ARG A O 1
ATOM 1504 N N . VAL A 1 192 ? 3.254 -13.939 -16.818 1.00 44.25 192 VAL A N 1
ATOM 1505 C CA . VAL A 1 192 ? 2.504 -12.749 -17.189 1.00 44.25 192 VAL A CA 1
ATOM 1506 C C . VAL A 1 192 ? 3.400 -11.942 -18.125 1.00 44.25 192 VAL A C 1
ATOM 1508 O O . VAL A 1 192 ? 4.520 -11.597 -17.780 1.00 44.25 192 VAL A O 1
ATOM 1511 N N . TRP A 1 193 ? 2.946 -11.677 -19.348 1.00 35.78 193 TRP A N 1
ATOM 1512 C CA . TRP A 1 193 ? 3.679 -10.829 -20.289 1.00 35.78 193 TRP A CA 1
ATOM 1513 C C . TRP A 1 193 ? 2.790 -9.668 -20.706 1.00 35.78 193 TRP A C 1
ATOM 1515 O O . TRP A 1 193 ? 1.705 -9.874 -21.245 1.00 35.78 193 TRP A O 1
ATOM 1525 N N . PHE A 1 194 ? 3.283 -8.448 -20.514 1.00 39.09 194 PHE A N 1
ATOM 1526 C CA . PHE A 1 194 ? 2.711 -7.248 -21.113 1.00 39.09 194 PHE A CA 1
ATOM 1527 C C . PHE A 1 194 ? 3.713 -6.724 -22.138 1.00 39.09 194 PHE A C 1
ATOM 1529 O O . PHE A 1 194 ? 4.590 -5.920 -21.822 1.00 39.09 194 PHE A O 1
ATOM 1536 N N . THR A 1 195 ? 3.627 -7.212 -23.374 1.00 30.33 195 THR A N 1
ATOM 1537 C CA . THR A 1 195 ? 4.332 -6.584 -24.496 1.00 30.33 195 THR A CA 1
ATOM 1538 C C . THR A 1 195 ? 3.309 -6.169 -25.535 1.00 30.33 195 THR A C 1
ATOM 1540 O O . THR A 1 195 ? 2.348 -6.890 -25.794 1.00 30.33 195 THR A O 1
ATOM 1543 N N . GLY A 1 196 ? 3.481 -4.963 -26.076 1.00 33.94 196 GLY A N 1
ATOM 1544 C CA . GLY A 1 196 ? 2.473 -4.227 -26.838 1.00 33.94 196 GLY A CA 1
ATOM 1545 C C . GLY A 1 196 ? 1.945 -4.881 -28.115 1.00 33.94 196 GLY A C 1
ATOM 1546 O O . GLY A 1 196 ? 1.194 -4.215 -28.812 1.00 33.94 196 GLY A O 1
ATOM 1547 N N . PHE A 1 197 ? 2.289 -6.132 -28.431 1.00 29.98 197 PHE A N 1
ATOM 1548 C CA . PHE A 1 197 ? 1.767 -6.834 -29.603 1.00 29.98 197 PHE A CA 1
ATOM 1549 C C . PHE A 1 197 ? 1.558 -8.350 -29.456 1.00 29.98 197 PHE A C 1
ATOM 1551 O O . PHE A 1 197 ? 1.061 -8.946 -30.404 1.00 29.98 197 PHE A O 1
ATOM 1558 N N . ASP A 1 198 ? 1.824 -8.976 -28.303 1.00 30.27 198 ASP A N 1
ATOM 1559 C CA . ASP A 1 198 ? 1.486 -10.397 -28.125 1.00 30.27 198 ASP A CA 1
ATOM 1560 C C . ASP A 1 198 ? 1.017 -10.688 -26.693 1.00 30.27 198 ASP A C 1
ATOM 1562 O O . ASP A 1 198 ? 1.772 -10.621 -25.720 1.00 30.27 198 ASP A O 1
ATOM 1566 N N . ARG A 1 199 ? -0.289 -10.945 -26.574 1.00 36.69 199 ARG A N 1
ATOM 1567 C CA . ARG A 1 199 ? -1.021 -11.161 -25.322 1.00 36.69 199 ARG A CA 1
ATOM 1568 C C . ARG A 1 199 ? -1.192 -12.665 -25.102 1.00 36.69 199 ARG A C 1
ATOM 1570 O O . ARG A 1 199 ? -2.185 -13.242 -25.530 1.00 36.69 199 ARG A O 1
ATOM 1577 N N . GLN A 1 200 ? -0.239 -13.319 -24.436 1.00 34.03 200 GLN A N 1
ATOM 1578 C CA . GLN A 1 200 ? -0.427 -14.693 -23.953 1.00 34.03 200 GLN A CA 1
ATOM 1579 C C . GLN A 1 200 ? -0.043 -14.823 -22.478 1.00 34.03 200 GLN A C 1
ATOM 1581 O O . GLN A 1 200 ? 1.111 -14.630 -22.098 1.00 34.03 200 GLN A O 1
ATOM 1586 N N . ILE A 1 201 ? -1.018 -15.219 -21.657 1.00 36.53 201 ILE A N 1
ATOM 1587 C CA . ILE A 1 201 ? -0.809 -15.697 -20.287 1.00 36.53 201 ILE A CA 1
ATOM 1588 C C . ILE A 1 201 ? -0.782 -17.227 -20.358 1.00 36.53 201 ILE A C 1
ATOM 1590 O O . ILE A 1 201 ? -1.759 -17.845 -20.780 1.00 36.53 201 ILE A O 1
ATOM 1594 N N . LYS A 1 202 ? 0.331 -17.852 -19.958 1.00 33.84 202 LYS A N 1
ATOM 1595 C CA . LYS A 1 202 ? 0.428 -19.313 -19.790 1.00 33.84 202 LYS A CA 1
ATOM 1596 C C . LYS A 1 202 ? 0.641 -19.617 -18.310 1.00 33.84 202 LYS A C 1
ATOM 1598 O O . LYS A 1 202 ? 1.687 -19.285 -17.755 1.00 33.84 202 LYS A O 1
ATOM 1603 N N . GLY A 1 203 ? -0.352 -20.246 -17.687 1.00 35.47 203 GLY A N 1
ATOM 1604 C CA . GLY A 1 203 ? -0.273 -20.785 -16.330 1.00 35.47 203 GLY A CA 1
ATOM 1605 C C . GLY A 1 203 ? -0.631 -22.269 -16.328 1.00 35.47 203 GLY A C 1
ATOM 1606 O O . GLY A 1 203 ? -1.461 -22.704 -17.122 1.00 35.47 203 GLY A O 1
ATOM 1607 N N . SER A 1 204 ? 0.007 -23.046 -15.456 1.00 33.06 204 SER A N 1
ATOM 1608 C CA . SER A 1 204 ? -0.260 -24.479 -15.284 1.00 33.06 204 SER A CA 1
ATOM 1609 C C . SER A 1 204 ? -0.418 -24.809 -13.801 1.00 33.06 204 SER A C 1
ATOM 1611 O O . SER A 1 204 ? 0.463 -24.474 -13.012 1.00 33.06 204 SER A O 1
ATOM 1613 N N . CYS A 1 205 ? -1.507 -25.490 -13.433 1.00 32.59 205 CYS A N 1
ATOM 1614 C CA . CYS A 1 205 ? -1.724 -26.058 -12.096 1.00 32.59 205 CYS A CA 1
ATOM 1615 C C . CYS A 1 205 ? -1.404 -27.558 -12.095 1.00 32.59 205 CYS A C 1
ATOM 1617 O O . CYS A 1 205 ? -1.750 -28.263 -13.043 1.00 32.59 205 CYS A O 1
ATOM 1619 N N . SER A 1 206 ? -0.799 -28.065 -11.015 1.00 27.36 206 SER A N 1
ATOM 1620 C CA . SER A 1 206 ? -0.662 -29.513 -10.814 1.00 27.36 206 SER A CA 1
ATOM 1621 C C . SER A 1 206 ? -1.959 -30.096 -10.204 1.00 27.36 206 SER A C 1
ATOM 1623 O O . SER A 1 206 ? -2.496 -29.493 -9.275 1.00 27.36 206 SER A O 1
ATOM 1625 N N . PRO A 1 207 ? -2.499 -31.240 -10.677 1.00 29.23 207 PRO A N 1
ATOM 1626 C CA . PRO A 1 207 ? -3.850 -31.695 -10.298 1.00 29.23 207 PRO A CA 1
ATOM 1627 C C . PRO A 1 207 ? -4.020 -32.287 -8.886 1.00 29.23 207 PRO A C 1
ATOM 1629 O O . PRO A 1 207 ? -5.115 -32.735 -8.551 1.00 29.23 207 PRO A O 1
ATOM 1632 N N . ARG A 1 208 ? -2.969 -32.391 -8.062 1.00 28.20 208 ARG A N 1
ATOM 1633 C CA . ARG A 1 208 ? -2.998 -33.297 -6.893 1.00 28.20 208 ARG A CA 1
ATOM 1634 C C . ARG A 1 208 ? -3.695 -32.770 -5.635 1.00 28.20 208 ARG A C 1
ATOM 1636 O O . ARG A 1 208 ? -3.792 -33.517 -4.670 1.00 28.20 208 ARG A O 1
ATOM 1643 N N . GLU A 1 209 ? -4.258 -31.565 -5.650 1.00 34.97 209 GLU A N 1
ATOM 1644 C CA . GLU A 1 209 ? -4.898 -30.962 -4.462 1.00 34.97 209 GLU A CA 1
ATOM 1645 C C . GLU A 1 209 ? -6.306 -30.410 -4.753 1.00 34.97 209 GLU A C 1
ATOM 1647 O O . GLU A 1 209 ? -6.810 -29.510 -4.089 1.00 34.97 209 GLU A O 1
ATOM 1652 N N . LEU A 1 210 ? -6.992 -31.006 -5.733 1.00 38.31 210 LEU A N 1
ATOM 1653 C CA . LEU A 1 210 ? -8.349 -30.653 -6.180 1.00 38.31 210 LEU A CA 1
ATOM 1654 C C . LEU A 1 210 ? -9.484 -31.091 -5.227 1.00 38.31 210 LEU A C 1
ATOM 1656 O O . LEU A 1 210 ? -10.623 -31.279 -5.656 1.00 38.31 210 LEU A O 1
ATOM 1660 N N . LEU A 1 211 ? -9.219 -31.245 -3.929 1.00 28.56 211 LEU A N 1
ATOM 1661 C CA . LEU A 1 211 ? -10.245 -31.590 -2.943 1.00 28.56 211 LEU A CA 1
ATOM 1662 C C . LEU A 1 211 ? -10.579 -30.383 -2.062 1.00 28.56 211 LEU A C 1
ATOM 1664 O O . LEU A 1 211 ? -10.192 -30.304 -0.900 1.00 28.56 211 LEU A O 1
ATOM 1668 N N . GLY A 1 212 ? -11.377 -29.466 -2.620 1.00 31.41 212 GLY A N 1
ATOM 1669 C CA . GLY A 1 212 ? -12.353 -28.732 -1.809 1.00 31.41 212 GLY A CA 1
ATOM 1670 C C . GLY A 1 212 ? -12.502 -27.227 -2.019 1.00 31.41 212 GLY A C 1
ATOM 1671 O O . GLY A 1 212 ? -13.442 -26.675 -1.449 1.00 31.41 212 GLY A O 1
ATOM 1672 N N . ARG A 1 213 ? -11.660 -26.537 -2.802 1.00 32.88 213 ARG A N 1
ATOM 1673 C CA . ARG A 1 213 ? -11.787 -25.075 -2.980 1.00 32.88 213 ARG A CA 1
ATOM 1674 C C . ARG A 1 213 ? -11.658 -24.637 -4.438 1.00 32.88 213 ARG A C 1
ATOM 1676 O O . ARG A 1 213 ? -10.795 -25.096 -5.178 1.00 32.88 213 ARG A O 1
ATOM 1683 N N . ARG A 1 214 ? -12.621 -23.810 -4.857 1.00 31.92 214 ARG A N 1
ATOM 1684 C CA . ARG A 1 214 ? -12.783 -23.282 -6.217 1.00 31.92 214 ARG A CA 1
ATOM 1685 C C . ARG A 1 214 ? -11.836 -22.100 -6.408 1.00 31.92 214 ARG A C 1
ATOM 1687 O O . ARG A 1 214 ? -12.112 -21.026 -5.886 1.00 31.92 214 ARG A O 1
ATOM 1694 N N . TRP A 1 215 ? -10.798 -22.279 -7.213 1.00 33.62 215 TRP A N 1
ATOM 1695 C CA . TRP A 1 215 ? -10.052 -21.164 -7.791 1.00 33.62 215 TRP A CA 1
ATOM 1696 C C . TRP A 1 215 ? -10.811 -20.645 -9.011 1.00 33.62 215 TRP A C 1
ATOM 1698 O O . TRP A 1 215 ? -11.265 -21.433 -9.843 1.00 33.62 215 TRP A O 1
ATOM 1708 N N . VAL A 1 216 ? -10.983 -19.328 -9.114 1.00 34.66 216 VAL A N 1
ATOM 1709 C CA . VAL A 1 216 ? -11.630 -18.684 -10.262 1.00 34.66 216 VAL A CA 1
ATOM 1710 C C . VAL A 1 216 ? -10.627 -17.728 -10.897 1.00 34.66 216 VAL A C 1
ATOM 1712 O O . VAL A 1 216 ? -10.358 -16.649 -10.381 1.00 34.66 216 VAL A O 1
ATOM 1715 N N . LEU A 1 217 ? -10.057 -18.166 -12.019 1.00 34.06 217 LEU A N 1
ATOM 1716 C CA . LEU A 1 217 ? -9.207 -17.378 -12.909 1.00 34.06 217 LEU A CA 1
ATOM 1717 C C . LEU A 1 217 ? -10.118 -16.649 -13.914 1.00 34.06 217 LEU A C 1
ATOM 1719 O O . LEU A 1 217 ? -10.861 -17.326 -14.630 1.00 34.06 217 LEU A O 1
ATOM 1723 N N . ILE A 1 218 ? -10.104 -15.309 -13.991 1.00 36.75 218 ILE A N 1
ATOM 1724 C CA . ILE A 1 218 ? -10.870 -14.561 -15.014 1.00 36.75 218 ILE A CA 1
ATOM 1725 C C . ILE A 1 218 ? -10.021 -13.449 -15.678 1.00 36.75 218 ILE A C 1
ATOM 1727 O O . ILE A 1 218 ? -9.281 -12.723 -15.029 1.00 36.75 218 ILE A O 1
ATOM 1731 N N . TYR A 1 219 ? -10.172 -13.414 -17.008 1.00 32.28 219 TYR A N 1
ATOM 1732 C CA . TYR A 1 219 ? -9.442 -12.840 -18.155 1.00 32.28 219 TYR A CA 1
ATOM 1733 C C . TYR A 1 219 ? -9.152 -11.328 -18.255 1.00 32.28 219 TYR A C 1
ATOM 1735 O O . TYR A 1 219 ? -9.944 -10.510 -17.795 1.00 32.28 219 TYR A O 1
ATOM 1743 N N . THR A 1 220 ? -8.192 -10.995 -19.146 1.00 29.17 220 THR A N 1
ATOM 1744 C CA . THR A 1 220 ? -8.332 -9.915 -20.156 1.00 29.17 220 THR A CA 1
ATOM 1745 C C . THR A 1 220 ? -8.012 -10.398 -21.588 1.00 29.17 220 THR A C 1
ATOM 1747 O O . THR A 1 220 ? -7.292 -11.369 -21.812 1.00 29.17 220 THR A O 1
ATOM 1750 N N . THR A 1 221 ? -8.667 -9.773 -22.570 1.00 34.44 221 THR A N 1
ATOM 1751 C CA . THR A 1 221 ? -8.957 -10.243 -23.938 1.00 34.44 221 THR A CA 1
ATOM 1752 C C . THR A 1 221 ? -7.848 -10.003 -24.980 1.00 34.44 221 THR A C 1
ATOM 1754 O O . THR A 1 221 ? -7.477 -8.858 -25.245 1.00 34.44 221 THR A O 1
ATOM 1757 N N . ILE A 1 222 ? -7.389 -11.085 -25.627 1.00 28.48 222 ILE A N 1
ATOM 1758 C CA . ILE A 1 222 ? -7.278 -11.364 -27.086 1.00 28.48 222 ILE A CA 1
ATOM 1759 C C . ILE A 1 222 ? -6.348 -12.582 -27.245 1.00 28.48 222 ILE A C 1
ATOM 1761 O O . ILE A 1 222 ? -5.213 -12.542 -26.789 1.00 28.48 222 ILE A O 1
ATOM 1765 N N . GLY A 1 223 ? -6.825 -13.635 -27.919 1.00 28.42 223 GLY A N 1
ATOM 1766 C CA . GLY A 1 223 ? -6.056 -14.847 -28.233 1.00 28.42 223 GLY A CA 1
ATOM 1767 C C . GLY A 1 223 ? -6.587 -16.076 -27.496 1.00 28.42 223 GLY A C 1
ATOM 1768 O O . GLY A 1 223 ? -6.575 -16.134 -26.274 1.00 28.42 223 GLY A O 1
ATOM 1769 N N . SER A 1 224 ? -7.108 -17.037 -28.254 1.00 26.45 224 SER A N 1
ATOM 1770 C CA . SER A 1 224 ? -7.749 -18.277 -27.801 1.00 26.45 224 SER A CA 1
ATOM 1771 C C . SER A 1 224 ? -7.045 -18.959 -26.620 1.00 26.45 224 SER A C 1
ATOM 1773 O O . SER A 1 224 ? -5.939 -19.476 -26.770 1.00 26.45 224 SER A O 1
ATOM 1775 N N . ILE A 1 225 ? -7.732 -19.048 -25.479 1.00 31.14 225 ILE A N 1
ATOM 1776 C CA . ILE A 1 225 ? -7.395 -20.012 -24.430 1.00 31.14 225 ILE A CA 1
ATOM 1777 C C . ILE A 1 225 ? -8.098 -21.322 -24.788 1.00 31.14 225 ILE A C 1
ATOM 1779 O O . ILE A 1 225 ? -9.328 -21.386 -24.796 1.00 31.14 225 ILE A O 1
ATOM 1783 N N . GLN A 1 226 ? -7.332 -22.377 -25.077 1.00 26.23 226 GLN A N 1
ATOM 1784 C CA . GLN A 1 226 ? -7.865 -23.728 -24.930 1.00 26.23 226 GLN A CA 1
ATOM 1785 C C . GLN A 1 226 ? -8.018 -23.997 -23.434 1.00 26.23 226 GLN A C 1
ATOM 1787 O O . GLN A 1 226 ? -7.051 -24.268 -22.728 1.00 26.23 226 GLN A O 1
ATOM 1792 N N . ILE A 1 227 ? -9.253 -23.882 -22.954 1.00 29.69 227 ILE A N 1
ATOM 1793 C CA . ILE A 1 227 ? -9.661 -24.394 -21.651 1.00 29.69 227 ILE A CA 1
ATOM 1794 C C . ILE A 1 227 ? -9.778 -25.910 -21.823 1.00 29.69 227 ILE A C 1
ATOM 1796 O O . ILE A 1 227 ? -10.832 -26.411 -22.214 1.00 29.69 227 ILE A O 1
ATOM 1800 N N . SER A 1 228 ? -8.697 -26.653 -21.595 1.00 25.00 228 SER A N 1
ATOM 1801 C CA . SER A 1 228 ? -8.817 -28.100 -21.427 1.00 25.00 228 SER A CA 1
ATOM 1802 C C . SER A 1 228 ? -9.431 -28.357 -20.050 1.00 25.00 228 SER A C 1
ATOM 1804 O O . SER A 1 228 ? -8.731 -28.338 -19.045 1.00 25.00 228 SER A O 1
ATOM 1806 N N . GLU A 1 229 ? -10.758 -28.486 -20.061 1.00 29.47 229 GLU A N 1
ATOM 1807 C CA . GLU A 1 229 ? -11.617 -29.191 -19.104 1.00 29.47 229 GLU A CA 1
ATOM 1808 C C . GLU A 1 229 ? -11.375 -28.944 -17.606 1.00 29.47 229 GLU A C 1
ATOM 1810 O O . GLU A 1 229 ? -10.453 -29.493 -17.018 1.00 29.47 229 GLU A O 1
ATOM 1815 N N . LEU A 1 230 ? -12.297 -28.200 -16.973 1.00 29.33 230 LEU A N 1
ATOM 1816 C CA . LEU A 1 230 ? -13.070 -28.623 -15.783 1.00 29.33 230 LEU A CA 1
ATOM 1817 C C . LEU A 1 230 ? -13.765 -27.413 -15.127 1.00 29.33 230 LEU A C 1
ATOM 1819 O O . LEU A 1 230 ? -13.230 -26.791 -14.215 1.00 29.33 230 LEU A O 1
ATOM 1823 N N . ILE A 1 231 ? -15.000 -27.103 -15.546 1.00 27.41 231 ILE A N 1
ATOM 1824 C CA . ILE A 1 231 ? -15.941 -26.299 -14.741 1.00 27.41 231 ILE A CA 1
ATOM 1825 C C . ILE A 1 231 ? -17.353 -26.903 -14.860 1.00 27.41 231 ILE A C 1
ATOM 1827 O O . ILE A 1 231 ? -17.884 -26.981 -15.970 1.00 27.41 231 ILE A O 1
ATOM 1831 N N . PRO A 1 232 ? -18.023 -27.271 -13.748 1.00 27.20 232 PRO A N 1
ATOM 1832 C CA . PRO A 1 232 ? -19.468 -27.455 -13.732 1.00 27.20 232 PRO A CA 1
ATOM 1833 C C . PRO A 1 232 ? -20.171 -26.091 -13.810 1.00 27.20 232 PRO A C 1
ATOM 1835 O O . PRO A 1 232 ? -19.940 -25.197 -12.998 1.00 27.20 232 PRO A O 1
ATOM 1838 N N . LYS A 1 233 ? -21.040 -25.970 -14.812 1.00 26.48 233 LYS A N 1
ATOM 1839 C CA . LYS A 1 233 ? -21.805 -24.802 -15.270 1.00 26.48 233 LYS A CA 1
ATOM 1840 C C . LYS A 1 233 ? -22.668 -24.089 -14.208 1.00 26.48 233 LYS A C 1
ATOM 1842 O O . LYS A 1 233 ? -23.880 -24.154 -14.326 1.00 26.48 233 LYS A O 1
ATOM 1847 N N . TYR A 1 234 ? -22.138 -23.350 -13.234 1.00 25.94 234 TYR A N 1
ATOM 1848 C CA . TYR A 1 234 ? -22.964 -22.390 -12.473 1.00 25.94 234 TYR A CA 1
ATOM 1849 C C . TYR A 1 234 ? -22.133 -21.186 -12.009 1.00 25.94 234 TYR A C 1
ATOM 1851 O O . TYR A 1 234 ? -21.056 -21.383 -11.463 1.00 25.94 234 TYR A O 1
ATOM 1859 N N . PHE A 1 235 ? -22.691 -19.977 -12.179 1.00 26.52 235 PHE A N 1
ATOM 1860 C CA . PHE A 1 235 ? -22.158 -18.621 -11.912 1.00 26.52 235 PHE A CA 1
ATOM 1861 C C . PHE A 1 235 ? -21.653 -17.824 -13.127 1.00 26.52 235 PHE A C 1
ATOM 1863 O O . PHE A 1 235 ? -20.482 -17.491 -13.250 1.00 26.52 235 PHE A O 1
ATOM 1870 N N . PHE A 1 236 ? -22.596 -17.409 -13.974 1.00 25.09 236 PHE A N 1
ATOM 1871 C CA . PHE A 1 236 ? -22.499 -16.159 -14.732 1.00 25.09 236 PHE A CA 1
ATOM 1872 C C . PHE A 1 236 ? -23.675 -15.275 -14.317 1.00 25.09 236 PHE A C 1
ATOM 1874 O O . PHE A 1 236 ? -24.795 -15.562 -14.720 1.00 25.09 236 PHE A O 1
ATOM 1881 N N . TYR A 1 237 ? -23.444 -14.214 -13.542 1.00 21.31 237 TYR A N 1
ATOM 1882 C CA . TYR A 1 237 ? -24.386 -13.094 -13.467 1.00 21.31 237 TYR A CA 1
ATOM 1883 C C . TYR A 1 237 ? -23.629 -11.765 -13.307 1.00 21.31 237 TYR A C 1
ATOM 1885 O O . TYR A 1 237 ? -23.003 -11.508 -12.287 1.00 21.31 237 TYR A O 1
ATOM 1893 N N . ASN A 1 238 ? -23.753 -10.931 -14.348 1.00 22.39 238 ASN A N 1
ATOM 1894 C CA . ASN A 1 238 ? -23.488 -9.487 -14.421 1.00 22.39 238 ASN A CA 1
ATOM 1895 C C . ASN A 1 238 ? -22.033 -8.977 -14.370 1.00 22.39 238 ASN A C 1
ATOM 1897 O O . ASN A 1 238 ? -21.619 -8.292 -13.441 1.00 22.39 238 ASN A O 1
ATOM 1901 N N . LEU A 1 239 ? -21.319 -9.158 -15.486 1.00 24.12 239 LEU A N 1
ATOM 1902 C CA . LEU A 1 239 ? -20.171 -8.330 -15.880 1.00 24.12 239 LEU A CA 1
ATOM 1903 C C . LEU A 1 239 ? -20.660 -7.003 -16.496 1.00 24.12 239 LEU A C 1
ATOM 1905 O O . LEU A 1 239 ? -21.262 -6.995 -17.570 1.00 24.12 239 LEU A O 1
ATOM 1909 N N . ARG A 1 240 ? -20.370 -5.863 -15.855 1.00 21.56 240 ARG A N 1
ATOM 1910 C CA . ARG A 1 240 ? -20.397 -4.536 -16.500 1.00 21.56 240 ARG A CA 1
ATOM 1911 C C . ARG A 1 240 ? -19.048 -3.839 -16.296 1.00 21.56 240 ARG A C 1
ATOM 1913 O O . ARG A 1 240 ? -18.702 -3.501 -15.173 1.00 21.56 240 ARG A O 1
ATOM 1920 N N . ARG A 1 241 ? -18.402 -3.542 -17.433 1.00 23.06 241 ARG A N 1
ATOM 1921 C CA . ARG A 1 241 ? -17.135 -2.816 -17.689 1.00 23.06 241 ARG A CA 1
ATOM 1922 C C . ARG A 1 241 ? -15.853 -3.654 -17.688 1.00 23.06 241 ARG A C 1
ATOM 1924 O O . ARG A 1 241 ? -15.343 -4.065 -16.659 1.00 23.06 241 ARG A O 1
ATOM 1931 N N . VAL A 1 242 ? -15.336 -3.812 -18.906 1.00 26.72 242 VAL A N 1
ATOM 1932 C CA . VAL A 1 242 ? -14.045 -4.393 -19.280 1.00 26.72 242 VAL A CA 1
ATOM 1933 C C . VAL A 1 242 ? -13.036 -3.245 -19.400 1.00 26.72 242 VAL A C 1
ATOM 1935 O O . VAL A 1 242 ? -13.262 -2.331 -20.193 1.00 26.72 242 VAL A O 1
ATOM 1938 N N . TYR A 1 243 ? -11.948 -3.284 -18.630 1.00 30.31 243 TYR A N 1
ATOM 1939 C CA . TYR A 1 243 ? -10.734 -2.498 -18.883 1.00 30.31 243 TYR A CA 1
ATOM 1940 C C . TYR A 1 243 ? -9.585 -3.472 -19.166 1.00 30.31 243 TYR A C 1
ATOM 1942 O O . TYR A 1 243 ? -9.529 -4.562 -18.606 1.00 30.31 243 TYR A O 1
ATOM 1950 N N . TRP A 1 244 ? -8.751 -3.122 -20.139 1.00 37.00 244 TRP A N 1
ATOM 1951 C CA . TRP A 1 244 ? -8.081 -4.078 -21.020 1.00 37.00 244 TRP A CA 1
ATOM 1952 C C . TRP A 1 244 ? -6.736 -4.636 -20.522 1.00 37.00 244 TRP A C 1
ATOM 1954 O O . TRP A 1 244 ? -6.179 -5.479 -21.217 1.00 37.00 244 TRP A O 1
ATOM 1964 N N . ASP A 1 245 ? -6.241 -4.251 -19.339 1.00 52.00 245 ASP A N 1
ATOM 1965 C CA . ASP A 1 245 ? -4.839 -4.498 -18.942 1.00 52.00 245 ASP A CA 1
ATOM 1966 C C . ASP A 1 245 ? -4.640 -4.863 -17.450 1.00 52.00 245 ASP A C 1
ATOM 1968 O O . ASP A 1 245 ? -3.543 -4.710 -16.907 1.00 52.00 245 ASP A O 1
ATOM 1972 N N . SER A 1 246 ? -5.684 -5.363 -16.778 1.00 45.41 246 SER A N 1
ATOM 1973 C CA . SER A 1 246 ? -5.640 -5.715 -15.349 1.00 45.41 246 SER A CA 1
ATOM 1974 C C . SER A 1 246 ? -5.807 -7.220 -15.121 1.00 45.41 246 SER A C 1
ATOM 1976 O O . SER A 1 246 ? -6.660 -7.854 -15.733 1.00 45.41 246 SER A O 1
ATOM 1978 N N . ILE A 1 247 ? -5.006 -7.797 -14.227 1.00 57.78 247 ILE A N 1
ATOM 1979 C CA . ILE A 1 247 ? -5.128 -9.181 -13.755 1.00 57.78 247 ILE A CA 1
ATOM 1980 C C . ILE A 1 247 ? -5.675 -9.134 -12.334 1.00 57.78 247 ILE A C 1
ATOM 1982 O O . ILE A 1 247 ? -5.051 -8.533 -11.466 1.00 57.78 247 ILE A O 1
ATOM 1986 N N . VAL A 1 248 ? -6.815 -9.779 -12.093 1.00 51.09 248 VAL A N 1
ATOM 1987 C CA . VAL A 1 248 ? -7.398 -9.938 -10.753 1.00 51.09 248 VAL A CA 1
ATOM 1988 C C . VAL A 1 248 ? -7.353 -11.416 -10.385 1.00 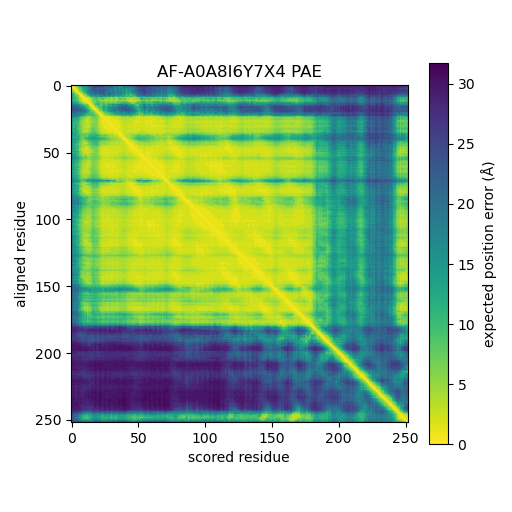51.09 248 VAL A C 1
ATOM 1990 O O . VAL A 1 248 ? -7.841 -12.263 -11.135 1.00 51.09 248 VAL A O 1
ATOM 1993 N N . ILE A 1 249 ? -6.755 -11.730 -9.239 1.00 56.81 249 ILE A N 1
ATOM 1994 C CA . ILE A 1 249 ? -6.624 -13.086 -8.715 1.00 56.81 249 ILE A CA 1
ATOM 1995 C C . ILE A 1 249 ? -7.340 -13.164 -7.369 1.00 56.81 249 ILE A C 1
ATOM 1997 O O . ILE A 1 249 ? -6.976 -12.467 -6.427 1.00 56.81 249 ILE A O 1
ATOM 2001 N N . TYR A 1 250 ? -8.336 -14.044 -7.286 1.00 49.47 250 TYR A N 1
ATOM 2002 C CA . TYR A 1 250 ? -9.038 -14.368 -6.046 1.00 49.47 250 TYR A CA 1
ATOM 2003 C C . TYR A 1 250 ? -8.388 -15.577 -5.367 1.00 49.47 250 TYR A C 1
ATOM 2005 O O . TYR A 1 250 ? -8.217 -16.625 -5.994 1.00 49.47 250 TYR A O 1
ATOM 2013 N N . ILE A 1 251 ? -8.060 -15.437 -4.086 1.00 53.81 251 ILE A N 1
ATOM 2014 C CA . ILE A 1 251 ? -7.368 -16.419 -3.251 1.00 53.81 251 ILE A CA 1
ATOM 2015 C C . ILE A 1 251 ? -8.347 -16.854 -2.146 1.00 53.81 251 ILE A C 1
ATOM 2017 O O . ILE A 1 251 ? -8.797 -16.027 -1.354 1.00 53.81 251 ILE A O 1
ATOM 2021 N N . ARG A 1 252 ? -8.759 -18.131 -2.123 1.00 52.22 252 ARG A N 1
ATOM 2022 C CA . ARG A 1 252 ? -9.648 -18.689 -1.079 1.00 52.22 252 ARG A CA 1
ATOM 2023 C C . ARG A 1 252 ? -9.411 -20.162 -0.774 1.00 52.22 252 ARG A C 1
ATOM 2025 O O . ARG A 1 252 ? -9.398 -20.968 -1.725 1.00 52.22 252 ARG A O 1
#

Nearest PDB structures (foldseek):
  5mfu-assembly1_A  TM=3.287E-01  e=8.419E-01  Pseudomonas aeruginosa
  4rnh-assembly1_A-2  TM=2.983E-01  e=1.695E+00  Pseudomonas aeruginosa PAO1
  3voj-assembly1_A  TM=3.443E-01  e=4.308E+00  Coprinopsis cinerea
  3voi-assembly1_A  TM=3.799E-01  e=8.672E+00  Coprinopsis cinerea

pLDDT: mean 70.05, std 25.48, range [21.31, 97.62]

Radius of gyration: 19.72 Å; Cα contacts (8 Å, |Δi|>4): 456; chains: 1; bounding box: 38×56×53 Å

Mean predicted aligned error: 12.59 Å

InterPro domains:
  IPR032675 Leucine-rich repeat domain superfamily [G3DSA:3.80.10.10] (85-185)
  IPR044997 F-box protein, plant [PTHR32153] (1-184)

Secondary structure (DSSP, 8-state):
-----TT--EEEE---STTHHHHHHHHHHHHHHHHHHS-TTS-EEEEEEEEE--HHHHHHHHHHHHHHHHTT-EEEEEEEEE-SS-GGG--HHHHHHHHHHHHHHHHH-HHHHHT-SEEEEES-BPPTTHHHHHHHH-TT--EEEEES-B-STT-EEEEE-TT--EEEEES-B-SEEEEE-SSS--EEEEE---BTTB---EEE--GGG-SS----EE--SSS-----S---S----------TTEEEEE--

Sequence (252 aa):
MLKVPTMLSRLYLTLSLKGVLRTNHAVAYVTDNILSTRSPEVTISELKIRFLLLPNDSLIIGRSVARAMATQKVAAAEFEIVTKKRYSLCSSADLLQFGKQFNDLFGACPHAFAGLTSLWLQNMRFGELDIPNILSTCKLLEYLRLSHCDSGVHAVLQVEHDQLVELEVDQGKFERVELICIGRICLWSGRVWFTGFDRQIKGSCSPRELLGRRWVLIYTTIGSIQISELIPKYFFYNLRRVYWDSIVIYIR

Foldseek 3Di:
DPPDDLAQQEDAQDDDPPPQPVSLLVLLVVLQVCLVPHDLVAARAEAEHEHELDQPSLLSNLVSLLVSVVSVRYNAYEYAYHYPDDLVPDDPVNQAVSQVSVVVSCVSRLSSLLRHQYYADESHAHALCSQVVSQVSNQNHQYYHYAQYEPDDQAEAEHEHARHFKYKYFNYDHQWYWYFYDDLDDTKIWGADDDPPDGDIDIDGDPPSPPDDDWDFDDADDDDDPPPDDDDDDDDDDDDDDDHGMGMGGDD